Protein AF-A0A820AX57-F1 (afdb_monomer_lite)

Structure (mmCIF, N/CA/C/O backbone):
data_AF-A0A820AX57-F1
#
_entry.id   AF-A0A820AX57-F1
#
loop_
_atom_site.group_PDB
_atom_site.id
_atom_site.type_symbol
_atom_site.label_atom_id
_atom_site.label_alt_id
_atom_site.label_comp_id
_atom_site.label_asym_id
_atom_site.label_entity_id
_atom_site.label_seq_id
_atom_site.pdbx_PDB_ins_code
_atom_site.Cartn_x
_atom_site.Cartn_y
_atom_site.Cartn_z
_atom_site.occupancy
_atom_site.B_iso_or_equiv
_atom_site.auth_seq_id
_atom_site.auth_comp_id
_atom_site.auth_asym_id
_atom_site.auth_atom_id
_atom_site.pdbx_PDB_model_num
ATOM 1 N N . GLN A 1 1 ? -22.982 -13.050 23.325 1.00 51.12 1 GLN A N 1
ATOM 2 C CA . GLN A 1 1 ? -22.726 -14.099 22.309 1.00 51.12 1 GLN A CA 1
ATOM 3 C C . GLN A 1 1 ? -22.063 -13.547 21.047 1.00 51.12 1 GLN A C 1
ATOM 5 O O . GLN A 1 1 ? -20.987 -14.030 20.732 1.00 51.12 1 GLN A O 1
ATOM 10 N N . LEU A 1 2 ? -22.604 -12.510 20.386 1.00 56.81 2 LEU A N 1
ATOM 11 C CA . LEU A 1 2 ? -22.004 -11.937 19.161 1.00 56.81 2 LEU A CA 1
ATOM 12 C C . LEU A 1 2 ? -20.554 -11.436 19.341 1.00 56.81 2 LEU A C 1
ATOM 14 O O . LEU A 1 2 ? -19.698 -11.717 18.511 1.00 56.81 2 LEU A O 1
ATOM 18 N N . LYS A 1 3 ? -20.260 -10.756 20.461 1.00 58.50 3 LYS A N 1
ATOM 19 C CA . LYS A 1 3 ? -18.913 -10.241 20.780 1.00 58.50 3 LYS A CA 1
ATOM 20 C C . LYS A 1 3 ? -17.850 -11.354 20.819 1.00 58.50 3 LYS A C 1
ATOM 22 O O . LYS A 1 3 ? -16.782 -11.208 20.245 1.00 58.50 3 LYS A O 1
ATOM 27 N N . ASN A 1 4 ? -18.214 -12.500 21.393 1.00 62.03 4 ASN A N 1
ATOM 28 C CA . ASN A 1 4 ? -17.348 -13.673 21.536 1.00 62.03 4 ASN A CA 1
ATOM 29 C C . ASN A 1 4 ? -17.145 -14.403 20.185 1.00 62.03 4 ASN A C 1
ATOM 31 O O . ASN A 1 4 ? -16.087 -14.951 19.906 1.00 62.03 4 ASN A O 1
ATOM 35 N N . GLN A 1 5 ? -18.140 -14.354 19.289 1.00 66.75 5 GLN A N 1
ATOM 36 C CA . GLN A 1 5 ? -17.995 -14.873 17.923 1.00 66.75 5 GLN A CA 1
ATOM 37 C C . GLN A 1 5 ? -17.101 -13.971 17.057 1.00 66.75 5 GLN A C 1
ATOM 39 O O . GLN A 1 5 ? -16.234 -14.481 16.356 1.00 66.75 5 GLN A O 1
ATOM 44 N N . MET A 1 6 ? -17.253 -12.643 17.140 1.00 72.06 6 MET A N 1
ATOM 45 C CA . MET A 1 6 ? -16.403 -11.689 16.407 1.00 72.06 6 MET A CA 1
ATOM 46 C C . MET A 1 6 ? -14.935 -11.780 16.833 1.00 72.06 6 MET A C 1
ATOM 48 O O . MET A 1 6 ? -14.046 -11.737 15.984 1.00 72.06 6 MET A O 1
ATOM 52 N N . GLU A 1 7 ? -14.676 -11.978 18.128 1.00 76.00 7 GLU A N 1
ATOM 53 C CA . GLU A 1 7 ? -13.328 -12.228 18.644 1.00 76.00 7 GLU A CA 1
ATOM 54 C C . GLU A 1 7 ? -12.671 -13.416 17.945 1.00 76.00 7 GLU A C 1
ATOM 56 O O . GLU A 1 7 ? -11.555 -13.296 17.458 1.00 76.00 7 GLU A O 1
ATOM 61 N N . ILE A 1 8 ? -13.380 -14.529 17.774 1.00 78.06 8 ILE A N 1
ATOM 62 C CA . ILE A 1 8 ? -12.845 -15.732 17.129 1.00 78.06 8 ILE A CA 1
ATOM 63 C C . ILE A 1 8 ? -12.428 -15.491 15.663 1.00 78.06 8 ILE A C 1
ATOM 65 O O . ILE A 1 8 ? -11.409 -16.042 15.224 1.00 78.06 8 ILE A O 1
ATOM 69 N N . TYR A 1 9 ? -13.198 -14.690 14.918 1.00 77.12 9 TYR A N 1
ATOM 70 C CA . TYR A 1 9 ? -12.979 -14.441 13.487 1.00 77.12 9 TYR A CA 1
ATOM 71 C C . TYR A 1 9 ? -12.004 -13.312 13.178 1.00 77.12 9 TYR A C 1
ATOM 73 O O . TYR A 1 9 ? -11.402 -13.358 12.116 1.00 77.12 9 TYR A O 1
ATOM 81 N N . PHE A 1 10 ? -11.838 -12.325 14.060 1.00 76.94 10 PHE A N 1
ATOM 82 C CA . PHE A 1 10 ? -10.987 -11.156 13.791 1.00 76.94 10 PHE A CA 1
ATOM 83 C C . PHE A 1 10 ? -9.769 -11.051 14.706 1.00 76.94 10 PHE A C 1
ATOM 85 O O . PHE A 1 10 ? -8.773 -10.465 14.309 1.00 76.94 10 PHE A O 1
ATOM 92 N N . TYR A 1 11 ? -9.817 -11.666 15.886 1.00 76.88 11 TYR A N 1
ATOM 93 C CA . TYR A 1 11 ? -8.766 -11.570 16.907 1.00 76.88 11 TYR A CA 1
ATOM 94 C C . TYR A 1 11 ? -8.258 -12.941 17.379 1.00 76.88 11 TYR A C 1
ATOM 96 O O . TYR A 1 11 ? -7.226 -13.046 18.031 1.00 76.88 11 TYR A O 1
ATOM 104 N N . GLY A 1 12 ? -8.981 -14.008 17.047 1.00 76.00 12 GLY A N 1
ATOM 105 C CA . GLY A 1 12 ? -8.718 -15.367 17.487 1.00 76.00 12 GLY A CA 1
ATOM 106 C C . GLY A 1 12 ? -8.128 -16.242 16.388 1.00 76.00 12 GLY A C 1
ATOM 107 O O . GLY A 1 12 ? -7.598 -15.777 15.377 1.00 76.00 12 GLY A O 1
ATOM 108 N N . LYS A 1 13 ? -8.253 -17.557 16.576 1.00 77.69 13 LYS A N 1
ATOM 109 C CA . LYS A 1 13 ? -7.614 -18.580 15.733 1.00 77.69 13 LYS A CA 1
ATOM 110 C C . LYS A 1 13 ? -7.980 -18.535 14.242 1.00 77.69 13 LYS A C 1
ATOM 112 O O . LYS A 1 13 ? -7.213 -19.039 13.429 1.00 77.69 13 LYS A O 1
ATOM 117 N N . TRP A 1 14 ? -9.129 -17.962 13.871 1.00 81.81 14 TRP A N 1
ATOM 118 C CA . TRP A 1 14 ? -9.583 -17.917 12.473 1.00 81.81 14 TRP A CA 1
ATOM 119 C C . TRP A 1 14 ? -9.286 -16.594 11.764 1.00 81.81 14 TRP A C 1
ATOM 121 O O . TRP A 1 14 ? -9.496 -16.516 10.555 1.00 81.81 14 TRP A O 1
ATOM 131 N N . SER A 1 15 ? -8.741 -15.605 12.477 1.00 85.12 15 SER A N 1
ATOM 132 C CA . SER A 1 15 ? -8.381 -14.281 11.947 1.00 85.12 15 SER A CA 1
ATOM 133 C C . SER A 1 15 ? -7.598 -14.341 10.642 1.00 85.12 15 SER A C 1
ATOM 135 O O . SER A 1 15 ? -8.038 -13.816 9.625 1.00 85.12 15 SER A O 1
ATOM 137 N N . ASN A 1 16 ? -6.491 -15.083 10.622 1.00 85.56 16 ASN A N 1
ATOM 138 C CA . ASN A 1 16 ? -5.663 -15.224 9.424 1.00 85.56 16 ASN A CA 1
ATOM 139 C C . ASN A 1 16 ? -6.440 -15.791 8.229 1.00 85.56 16 ASN A C 1
ATOM 141 O O . ASN A 1 16 ? -6.233 -15.346 7.105 1.00 85.56 16 ASN A O 1
ATOM 145 N N . ARG A 1 17 ? -7.317 -16.779 8.451 1.00 89.00 17 ARG A N 1
ATOM 146 C CA . ARG A 1 17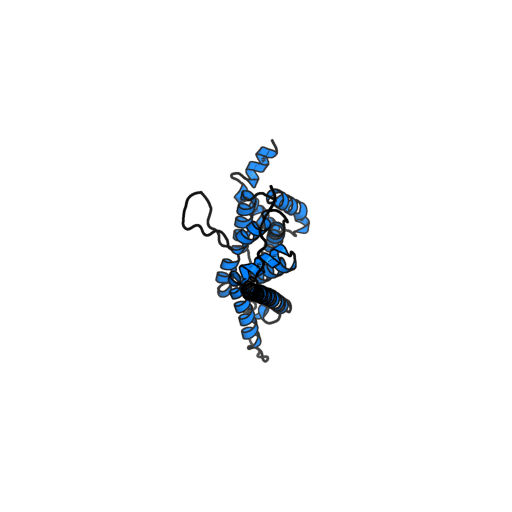 ? -8.107 -17.375 7.369 1.00 89.00 17 ARG A CA 1
ATOM 147 C C . ARG A 1 17 ? -9.130 -16.374 6.853 1.00 89.00 17 ARG A C 1
ATOM 149 O O . ARG A 1 17 ? -9.173 -16.125 5.659 1.00 89.00 17 ARG A O 1
ATOM 156 N N . TYR A 1 18 ? -9.900 -15.767 7.749 1.00 91.31 18 TYR A N 1
ATOM 157 C CA . TYR A 1 18 ? -10.966 -14.849 7.367 1.00 91.31 18 TYR A CA 1
ATOM 158 C C . TYR A 1 18 ? -10.436 -13.603 6.641 1.00 91.31 18 TYR A C 1
ATOM 160 O O . TYR A 1 18 ? -10.974 -13.210 5.609 1.00 91.31 18 TYR A O 1
ATOM 168 N N . LEU A 1 19 ? -9.324 -13.030 7.111 1.00 93.88 19 LEU A N 1
ATOM 169 C CA . LEU A 1 19 ? -8.678 -11.893 6.451 1.00 93.88 19 LEU A CA 1
ATOM 170 C C . LEU A 1 19 ? -8.132 -12.249 5.054 1.00 93.88 19 LEU A C 1
ATOM 172 O O . LEU A 1 19 ? -8.151 -11.404 4.159 1.00 93.88 19 LEU A O 1
ATOM 176 N N . LYS A 1 20 ? -7.691 -13.498 4.836 1.00 93.69 20 LYS A N 1
ATOM 177 C CA . LYS A 1 20 ? -7.312 -13.989 3.500 1.00 93.69 20 LYS A CA 1
ATOM 178 C C . LYS A 1 20 ? -8.521 -14.124 2.578 1.00 93.69 20 LYS A C 1
ATOM 180 O O . LYS A 1 20 ? -8.444 -13.666 1.445 1.00 93.69 20 LYS A O 1
ATOM 185 N N . GLU A 1 21 ? -9.638 -14.664 3.068 1.00 94.44 21 GLU A N 1
ATOM 186 C CA . GLU A 1 21 ? -10.884 -14.726 2.286 1.00 94.44 21 GLU A CA 1
ATOM 187 C C . GLU A 1 21 ? -11.362 -13.324 1.882 1.00 94.44 21 GLU A C 1
ATOM 189 O O . GLU A 1 21 ? -11.774 -13.115 0.746 1.00 94.44 21 GLU A O 1
ATOM 194 N N . ILE A 1 22 ? -11.238 -12.331 2.773 1.00 94.31 22 ILE A N 1
ATOM 195 C CA . ILE A 1 22 ? -11.524 -10.931 2.429 1.00 94.31 22 ILE A CA 1
ATOM 196 C C . ILE A 1 22 ? -10.612 -10.458 1.293 1.00 94.31 22 ILE A C 1
ATOM 198 O O . ILE A 1 22 ? -11.090 -9.843 0.341 1.00 94.31 22 ILE A O 1
ATOM 202 N N . CYS A 1 23 ? -9.312 -10.753 1.357 1.00 95.00 23 CYS A N 1
ATOM 203 C CA . CYS A 1 23 ? -8.383 -10.395 0.289 1.00 95.00 23 CYS A CA 1
ATOM 204 C C . CYS A 1 23 ? -8.770 -11.028 -1.057 1.00 95.00 23 CYS A C 1
ATOM 206 O O . CYS A 1 23 ? -8.745 -10.321 -2.062 1.00 95.00 23 CYS A O 1
ATOM 208 N N . TYR A 1 24 ? -9.165 -12.305 -1.078 1.00 94.38 24 TYR A N 1
ATOM 209 C CA . TYR A 1 24 ? -9.668 -12.963 -2.289 1.00 94.38 24 TYR A CA 1
ATOM 210 C C . TYR A 1 24 ? -10.970 -12.328 -2.786 1.00 94.38 24 TYR A C 1
ATOM 212 O O . TYR A 1 24 ? -11.090 -12.023 -3.970 1.00 94.38 24 TYR A O 1
ATOM 220 N N . ALA A 1 25 ? -11.899 -11.994 -1.886 1.00 94.38 25 ALA A N 1
ATOM 221 C CA . ALA A 1 25 ? -13.125 -11.294 -2.256 1.00 94.38 25 ALA A CA 1
ATOM 222 C C . ALA A 1 25 ? -12.834 -9.947 -2.941 1.00 94.38 25 ALA A C 1
ATOM 224 O O . ALA A 1 25 ? -13.478 -9.615 -3.931 1.00 94.38 25 ALA A O 1
ATOM 225 N N . PHE A 1 26 ? -11.837 -9.182 -2.475 1.00 92.38 26 PHE A N 1
ATOM 226 C CA . PHE A 1 26 ? -11.421 -7.943 -3.147 1.00 92.38 26 PHE A CA 1
ATOM 227 C C . PHE A 1 26 ? -10.750 -8.173 -4.508 1.00 92.38 26 PHE A C 1
ATOM 229 O O . PHE A 1 26 ? -10.743 -7.254 -5.326 1.00 92.38 26 PHE A O 1
ATOM 236 N N . GLN A 1 27 ? -10.180 -9.350 -4.767 1.00 90.81 27 GLN A N 1
ATOM 237 C CA . GLN A 1 27 ? -9.629 -9.700 -6.081 1.00 90.81 27 GLN A CA 1
ATOM 238 C C . GLN A 1 27 ? -10.739 -10.032 -7.085 1.00 90.81 27 GLN A C 1
ATOM 240 O O . GLN A 1 27 ? -10.667 -9.601 -8.231 1.00 90.81 27 GLN A O 1
ATOM 245 N N . GLU A 1 28 ? -11.794 -10.718 -6.648 1.00 90.00 28 GLU A N 1
ATOM 246 C CA . GLU A 1 28 ? -12.857 -11.212 -7.533 1.00 90.00 28 GLU A CA 1
ATOM 247 C C . GLU A 1 28 ? -14.033 -10.238 -7.697 1.00 90.00 28 GLU A C 1
ATOM 249 O O . GLU A 1 28 ? -14.675 -10.186 -8.748 1.00 90.00 28 GLU A O 1
ATOM 254 N N . ILE A 1 29 ? -14.334 -9.453 -6.660 1.00 90.31 29 ILE A N 1
ATOM 255 C CA . ILE A 1 29 ? -15.561 -8.662 -6.566 1.00 90.31 29 ILE A CA 1
ATOM 256 C C . ILE A 1 29 ? -15.242 -7.163 -6.592 1.00 90.31 29 ILE A C 1
ATOM 258 O O . ILE A 1 29 ? -14.312 -6.666 -5.955 1.00 90.31 29 ILE A O 1
ATOM 262 N N . SER A 1 30 ? -16.065 -6.387 -7.306 1.00 83.62 30 SER A N 1
ATOM 263 C CA . SER A 1 30 ? -15.952 -4.923 -7.319 1.00 83.62 30 SER A CA 1
ATOM 264 C C . SER A 1 30 ? -16.078 -4.327 -5.908 1.00 83.62 30 SER A C 1
ATOM 266 O O . SER A 1 30 ? -16.993 -4.670 -5.158 1.00 83.62 30 SER A O 1
ATOM 268 N N . SER A 1 31 ? -15.219 -3.361 -5.555 1.00 78.62 31 SER A N 1
ATOM 269 C CA . SER A 1 31 ? -15.219 -2.782 -4.197 1.00 78.62 31 SER A CA 1
ATOM 270 C C . SER A 1 31 ? -16.541 -2.108 -3.808 1.00 78.62 31 SER A C 1
ATOM 272 O O . SER A 1 31 ? -16.808 -1.953 -2.624 1.00 78.62 31 SER A O 1
ATOM 274 N N . SER A 1 32 ? -17.365 -1.695 -4.779 1.00 83.81 32 SER A N 1
ATOM 275 C CA . SER A 1 32 ? -18.700 -1.136 -4.524 1.00 83.81 32 SER A CA 1
ATOM 276 C C . SER A 1 32 ? -19.651 -2.157 -3.900 1.00 83.81 32 SER A C 1
ATOM 278 O O . SER A 1 32 ? -20.491 -1.779 -3.092 1.00 83.81 32 SER A O 1
ATOM 280 N N . GLN A 1 33 ? -19.499 -3.442 -4.223 1.00 90.69 33 GLN A N 1
ATOM 281 C CA . GLN A 1 33 ? -20.281 -4.522 -3.612 1.00 90.69 33 GLN A CA 1
ATOM 282 C C . GLN A 1 33 ? -19.738 -4.921 -2.231 1.00 90.69 33 GLN A C 1
ATOM 284 O O . GLN A 1 33 ? -20.443 -5.549 -1.450 1.00 90.69 33 GLN A O 1
ATOM 289 N N . LEU A 1 34 ? -18.506 -4.521 -1.907 1.00 92.81 34 LEU A N 1
ATOM 290 C CA . LEU A 1 34 ? -17.839 -4.808 -0.636 1.00 92.81 34 LEU A CA 1
ATOM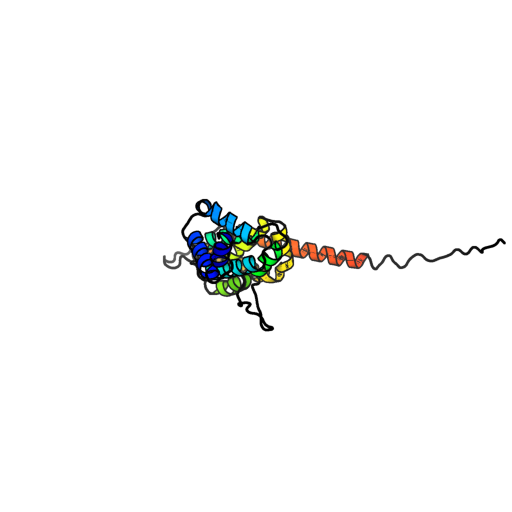 291 C C . LEU A 1 34 ? -17.861 -3.616 0.331 1.00 92.81 34 LEU A C 1
ATOM 293 O O . LEU A 1 34 ? -17.083 -3.589 1.280 1.00 92.81 34 LEU A O 1
ATOM 297 N N . ILE A 1 35 ? -18.739 -2.630 0.121 1.00 93.38 35 ILE A N 1
ATOM 298 C CA . ILE A 1 35 ? -18.754 -1.390 0.912 1.00 93.38 35 ILE A CA 1
ATOM 299 C C . ILE A 1 35 ? -18.911 -1.643 2.419 1.00 93.38 35 ILE A C 1
ATOM 301 O O . ILE A 1 35 ? -18.161 -1.080 3.211 1.00 93.38 35 ILE A O 1
ATOM 305 N N . CYS A 1 36 ? -19.809 -2.546 2.825 1.00 94.88 36 CYS A N 1
ATOM 306 C CA . CYS A 1 36 ? -19.990 -2.884 4.239 1.00 94.88 36 CYS A CA 1
ATOM 307 C C . CYS A 1 36 ? -18.770 -3.619 4.811 1.00 94.88 36 CYS A C 1
ATOM 309 O O . CYS A 1 36 ? -18.424 -3.424 5.973 1.00 94.88 36 CYS A O 1
ATOM 311 N N . THR A 1 37 ? -18.087 -4.427 3.995 1.00 94.69 37 THR A N 1
ATOM 312 C CA . THR A 1 37 ? -16.832 -5.081 4.384 1.00 94.69 37 THR A CA 1
ATOM 313 C C . THR A 1 37 ? -15.729 -4.049 4.588 1.00 94.69 37 THR A C 1
ATOM 315 O O . THR A 1 37 ? -15.036 -4.115 5.596 1.00 94.69 37 THR A O 1
ATOM 318 N N . VAL A 1 38 ? -15.592 -3.071 3.682 1.00 94.38 38 VAL A N 1
ATOM 319 C CA . VAL A 1 38 ? -14.645 -1.952 3.838 1.00 94.38 38 VAL A CA 1
ATOM 320 C C . VAL A 1 38 ? -14.907 -1.222 5.154 1.00 94.38 38 VAL A C 1
ATOM 322 O O . VAL A 1 38 ? -13.999 -1.130 5.972 1.00 94.38 38 VAL A O 1
ATOM 325 N N . GLN A 1 39 ? -16.150 -0.800 5.398 1.00 95.19 39 GLN A N 1
ATOM 326 C CA . GLN A 1 39 ? -16.531 -0.085 6.621 1.00 95.19 39 GLN A CA 1
ATOM 327 C C . GLN A 1 39 ? -16.237 -0.899 7.884 1.00 95.19 39 GLN A C 1
ATOM 329 O O . GLN A 1 39 ? -15.720 -0.368 8.865 1.00 95.19 39 GLN A O 1
ATOM 334 N N . LEU A 1 40 ? -16.527 -2.204 7.867 1.00 94.44 40 LEU A N 1
ATOM 335 C CA . LEU A 1 40 ? -16.201 -3.086 8.983 1.00 94.44 40 LEU A CA 1
ATOM 336 C C . LEU A 1 40 ? -14.687 -3.137 9.231 1.00 94.44 40 LEU A C 1
ATOM 338 O O . LEU A 1 40 ? -14.262 -3.075 10.382 1.00 94.44 40 LEU A O 1
ATOM 342 N N . MET A 1 41 ? -13.876 -3.240 8.174 1.00 95.75 41 MET A N 1
ATOM 343 C CA . MET A 1 41 ? -12.416 -3.276 8.306 1.00 95.75 41 MET A CA 1
ATOM 344 C C . MET A 1 41 ? -11.863 -1.946 8.822 1.00 95.75 41 MET A C 1
ATOM 346 O O . MET A 1 41 ? -10.977 -1.957 9.672 1.00 95.75 41 MET A O 1
ATOM 350 N N . GLU A 1 42 ? -12.407 -0.817 8.364 1.00 96.38 42 GLU A N 1
ATOM 351 C CA . GLU A 1 42 ? -12.036 0.515 8.849 1.00 96.38 42 GLU A CA 1
ATOM 352 C C . GLU A 1 42 ? -12.353 0.677 10.341 1.00 96.38 42 GLU A C 1
ATOM 354 O O . GLU A 1 42 ? -11.494 1.110 11.106 1.00 96.38 42 GLU A O 1
ATOM 359 N N . ILE A 1 43 ? -13.540 0.246 10.783 1.00 95.31 43 ILE A N 1
ATOM 360 C CA . ILE A 1 43 ? -13.936 0.286 12.200 1.00 95.31 43 ILE A CA 1
ATOM 361 C C . ILE A 1 43 ? -13.023 -0.598 13.055 1.00 95.31 43 ILE A C 1
ATOM 363 O O . ILE A 1 43 ? -12.602 -0.180 14.129 1.00 95.31 43 ILE A O 1
ATOM 367 N N . LEU A 1 44 ? -12.714 -1.816 12.599 1.00 94.62 44 LEU A N 1
ATOM 368 C CA . LEU A 1 44 ? -11.867 -2.742 13.356 1.00 94.62 44 LEU A CA 1
ATOM 369 C C . LEU A 1 44 ? -10.405 -2.283 13.422 1.00 94.62 44 LEU A C 1
ATOM 371 O O . LEU A 1 44 ? -9.739 -2.568 14.414 1.00 94.62 44 LEU A O 1
ATOM 375 N N . ALA A 1 45 ? -9.907 -1.588 12.394 1.00 96.56 45 ALA A N 1
ATOM 376 C CA . ALA A 1 45 ? -8.546 -1.053 12.349 1.00 96.56 45 ALA A CA 1
ATOM 377 C C . ALA A 1 45 ? -8.397 0.292 13.075 1.00 96.56 45 ALA A C 1
ATOM 379 O O . ALA A 1 45 ? -7.304 0.605 13.560 1.00 96.56 45 ALA A O 1
ATOM 380 N N . SER A 1 46 ? -9.474 1.075 13.175 1.00 97.06 46 SER A N 1
ATOM 381 C CA . SER A 1 46 ? -9.453 2.379 13.831 1.00 97.06 46 SER A CA 1
ATOM 382 C C . SER A 1 46 ? -9.021 2.262 15.295 1.00 97.06 46 SER A C 1
ATOM 384 O O . SER A 1 46 ? -9.619 1.528 16.079 1.00 97.06 46 SER A O 1
ATOM 386 N N . ASN A 1 47 ? -7.958 2.981 15.660 1.00 94.88 47 ASN A N 1
ATOM 387 C CA . ASN A 1 47 ? -7.334 2.982 16.987 1.00 94.88 47 ASN A CA 1
ATOM 388 C C . ASN A 1 47 ? -7.022 1.575 17.546 1.00 94.88 47 ASN A C 1
ATOM 390 O O . ASN A 1 47 ? -6.922 1.388 18.758 1.00 94.88 47 ASN A O 1
ATOM 394 N N . ASN A 1 48 ? -6.832 0.583 16.669 1.00 94.31 48 ASN A N 1
ATOM 395 C CA . ASN A 1 48 ? -6.508 -0.788 17.042 1.00 94.31 48 ASN A CA 1
ATOM 396 C C . ASN A 1 48 ? -5.212 -1.243 16.366 1.00 94.31 48 ASN A C 1
ATOM 398 O O . ASN A 1 48 ? -5.202 -1.671 15.207 1.00 94.31 48 ASN A O 1
ATOM 402 N N . GLN A 1 49 ? -4.105 -1.157 17.105 1.00 93.12 49 GLN A N 1
ATOM 403 C CA . GLN A 1 49 ? -2.775 -1.476 16.585 1.00 93.12 49 GLN A CA 1
ATOM 404 C C . GLN A 1 49 ? -2.639 -2.955 16.206 1.00 93.12 49 GLN A C 1
ATOM 406 O O . GLN A 1 49 ? -2.171 -3.255 15.111 1.00 93.12 49 GLN A O 1
ATOM 411 N N . SER A 1 50 ? -3.086 -3.868 17.073 1.00 90.50 50 SER A N 1
ATOM 412 C CA . SER A 1 50 ? -2.948 -5.313 16.849 1.00 90.50 50 SER A CA 1
ATOM 413 C C . SER A 1 50 ? -3.711 -5.769 15.603 1.00 90.50 50 SER A C 1
ATOM 415 O O . SER A 1 50 ? -3.161 -6.478 14.758 1.00 90.50 50 SE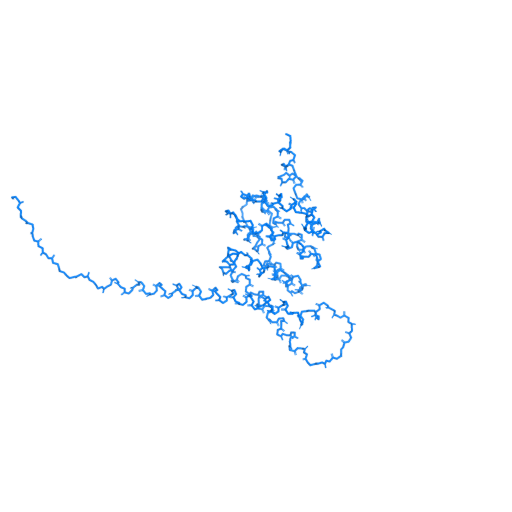R A O 1
ATOM 417 N N . PHE A 1 51 ? -4.954 -5.301 15.438 1.00 93.19 51 PHE A N 1
ATOM 418 C CA . PHE A 1 51 ? -5.730 -5.611 14.239 1.00 93.19 51 PHE A CA 1
ATOM 419 C C . PHE A 1 51 ? -5.132 -4.969 12.988 1.00 93.19 51 PHE A C 1
ATOM 421 O O . PHE A 1 51 ? -5.018 -5.634 11.961 1.00 93.19 51 PHE A O 1
ATOM 428 N N . SER A 1 52 ? -4.716 -3.700 13.071 1.00 95.69 52 SER A N 1
ATOM 429 C CA . SER A 1 52 ? -4.088 -2.990 11.951 1.00 95.69 52 SER A CA 1
ATOM 430 C C . SER A 1 52 ? -2.850 -3.724 11.440 1.00 95.69 52 SER A C 1
ATOM 432 O O . SER A 1 52 ? -2.710 -3.927 10.237 1.00 95.69 52 SER A O 1
ATOM 434 N N . GLU A 1 53 ? -1.975 -4.159 12.344 1.00 93.75 53 GLU A N 1
ATOM 435 C CA . GLU A 1 53 ? -0.767 -4.905 12.003 1.00 93.75 53 GLU A CA 1
ATOM 436 C C . GLU A 1 53 ? -1.095 -6.245 11.339 1.00 93.75 53 GLU A C 1
ATOM 438 O O . GLU A 1 53 ? -0.573 -6.553 10.266 1.00 93.75 53 GLU A O 1
ATOM 443 N N . GLN A 1 54 ? -2.016 -7.018 11.924 1.00 92.81 54 GLN A N 1
ATOM 444 C CA . GLN A 1 54 ? -2.424 -8.299 11.360 1.00 92.81 54 GLN A CA 1
ATOM 445 C C . GLN A 1 54 ? -3.067 -8.136 9.976 1.00 92.81 54 GLN A C 1
ATOM 447 O O . GLN A 1 54 ? -2.733 -8.883 9.054 1.00 92.81 54 GLN A O 1
ATOM 452 N N . LEU A 1 55 ? -3.963 -7.160 9.817 1.00 95.69 55 LEU A N 1
ATOM 453 C CA . LEU A 1 55 ? -4.629 -6.872 8.554 1.00 95.69 55 LEU A CA 1
ATOM 454 C C . LEU A 1 55 ? -3.621 -6.449 7.483 1.00 95.69 55 LEU A C 1
ATOM 456 O O . LEU A 1 55 ? -3.615 -7.031 6.400 1.00 95.69 55 LEU A O 1
ATOM 460 N N . ILE A 1 56 ? -2.739 -5.492 7.789 1.00 97.31 56 ILE A N 1
ATOM 461 C CA . ILE A 1 56 ? -1.710 -5.021 6.853 1.00 97.31 56 ILE A CA 1
ATOM 462 C C . ILE A 1 56 ? -0.806 -6.178 6.437 1.00 97.31 56 ILE A C 1
ATOM 464 O O . ILE A 1 56 ? -0.589 -6.369 5.244 1.00 97.31 56 ILE A O 1
ATOM 468 N N . ARG A 1 57 ? -0.349 -7.009 7.377 1.00 94.94 57 ARG A N 1
ATOM 469 C CA . ARG A 1 57 ? 0.485 -8.179 7.078 1.00 94.94 57 ARG A CA 1
ATOM 470 C C . ARG A 1 57 ? -0.182 -9.137 6.086 1.00 94.94 57 ARG A C 1
ATOM 472 O O . ARG A 1 57 ? 0.455 -9.571 5.128 1.00 94.94 57 ARG A O 1
ATOM 479 N N . ILE A 1 58 ? -1.466 -9.445 6.281 1.00 95.50 58 ILE A N 1
ATOM 480 C CA . ILE A 1 58 ? -2.220 -10.329 5.375 1.00 95.50 58 ILE A CA 1
ATOM 481 C C . ILE A 1 58 ? -2.438 -9.676 4.008 1.00 95.50 58 ILE A C 1
ATOM 483 O O . ILE A 1 58 ? -2.283 -10.339 2.982 1.00 95.50 58 ILE A O 1
ATOM 487 N N . VAL A 1 59 ? -2.737 -8.377 3.974 1.00 97.25 59 VAL A N 1
ATOM 488 C CA . VAL A 1 59 ? -2.896 -7.631 2.721 1.00 97.25 59 VAL A CA 1
ATOM 489 C C . VAL A 1 59 ? -1.576 -7.558 1.950 1.00 97.25 59 VAL A C 1
ATOM 491 O O . VAL A 1 59 ? -1.576 -7.780 0.744 1.00 97.25 59 VAL A O 1
ATOM 494 N N . LEU A 1 60 ? -0.442 -7.330 2.615 1.00 97.19 60 LEU A N 1
ATOM 495 C CA . LEU A 1 60 ? 0.880 -7.338 1.981 1.00 97.19 60 LEU A CA 1
ATOM 496 C C . LEU A 1 60 ? 1.250 -8.723 1.443 1.00 97.19 60 LEU A C 1
ATOM 498 O O . LEU A 1 60 ? 1.749 -8.823 0.323 1.00 97.19 60 LEU A O 1
ATOM 502 N N . GLN A 1 61 ? 0.948 -9.794 2.185 1.00 95.44 61 GLN A N 1
ATOM 503 C CA . GLN A 1 61 ? 1.114 -11.162 1.687 1.00 95.44 61 GLN A CA 1
ATOM 504 C C . GLN A 1 61 ? 0.268 -11.399 0.426 1.00 95.44 61 GLN A C 1
ATOM 506 O O . GLN A 1 61 ? 0.764 -11.953 -0.553 1.00 95.44 61 GLN A O 1
ATOM 511 N N . SER A 1 62 ? -0.986 -10.940 0.431 1.00 95.81 62 SER A N 1
ATOM 512 C CA . SER A 1 62 ? -1.879 -11.006 -0.728 1.00 95.81 62 SER A CA 1
ATOM 513 C C . SER A 1 62 ? -1.318 -10.224 -1.924 1.00 95.81 62 SER A C 1
ATOM 515 O O . SER A 1 62 ? -1.259 -10.755 -3.029 1.00 95.81 62 SER A O 1
ATOM 517 N N . ILE A 1 63 ? -0.799 -9.008 -1.709 1.00 96.94 63 ILE A N 1
ATOM 518 C CA . ILE A 1 63 ? -0.139 -8.199 -2.750 1.00 96.94 63 ILE A CA 1
ATOM 519 C C . ILE A 1 63 ? 1.100 -8.907 -3.307 1.00 96.94 63 ILE A C 1
ATOM 521 O O . ILE A 1 63 ? 1.336 -8.844 -4.509 1.00 96.94 63 ILE A O 1
ATOM 525 N N . ALA A 1 64 ? 1.902 -9.570 -2.474 1.00 95.12 64 ALA A N 1
ATOM 526 C CA . ALA A 1 64 ? 3.098 -10.276 -2.931 1.00 95.12 64 ALA A CA 1
ATOM 527 C C . ALA A 1 64 ? 2.768 -11.512 -3.789 1.00 95.12 64 ALA A C 1
ATOM 529 O O . ALA A 1 64 ? 3.546 -11.860 -4.672 1.00 95.12 64 ALA A O 1
ATOM 530 N N . GLN A 1 65 ? 1.624 -12.161 -3.546 1.00 93.75 65 GLN A N 1
ATOM 531 C CA . GLN A 1 65 ? 1.238 -13.423 -4.193 1.00 93.75 65 GLN A CA 1
ATOM 532 C C . GLN A 1 65 ? 0.261 -13.258 -5.367 1.00 93.75 65 GLN A C 1
ATOM 534 O O . GLN A 1 65 ? 0.202 -14.128 -6.231 1.00 93.75 65 GLN A O 1
ATOM 539 N N . ALA A 1 66 ? -0.514 -12.173 -5.409 1.00 93.88 66 ALA A N 1
ATOM 540 C CA . ALA A 1 66 ? -1.530 -11.959 -6.438 1.00 93.88 66 ALA A CA 1
ATOM 541 C C . ALA A 1 66 ? -0.923 -11.736 -7.829 1.00 93.88 66 ALA A C 1
ATOM 543 O O . ALA A 1 66 ? 0.172 -11.180 -7.956 1.00 93.88 66 ALA A O 1
ATOM 544 N N . HIS A 1 67 ? -1.662 -12.080 -8.885 1.00 92.25 67 HIS A N 1
ATOM 545 C CA . HIS A 1 67 ? -1.277 -11.722 -10.248 1.00 92.25 67 HIS A CA 1
ATOM 546 C C . HIS A 1 67 ? -1.286 -10.201 -10.441 1.00 92.25 67 HIS A C 1
ATOM 548 O O . HIS A 1 67 ? -2.062 -9.467 -9.825 1.00 92.25 67 HIS A O 1
ATOM 554 N N . THR A 1 68 ? -0.443 -9.697 -11.345 1.00 89.75 68 THR A N 1
ATOM 555 C CA . THR A 1 68 ? -0.326 -8.252 -11.601 1.00 89.75 68 THR A CA 1
ATOM 556 C C . THR A 1 68 ? -1.621 -7.588 -12.063 1.00 89.75 68 THR A C 1
ATOM 558 O O . THR A 1 68 ? -1.757 -6.376 -11.899 1.00 89.75 68 THR A O 1
ATOM 561 N N . ASN A 1 69 ? -2.573 -8.336 -12.624 1.00 89.12 69 ASN A N 1
ATOM 562 C CA . ASN A 1 69 ? -3.882 -7.806 -13.016 1.00 89.12 69 ASN A CA 1
ATOM 563 C C . ASN A 1 69 ? -4.781 -7.486 -11.808 1.00 89.12 69 ASN A C 1
ATOM 565 O O . ASN A 1 69 ? -5.562 -6.535 -11.875 1.00 89.12 69 ASN A O 1
ATOM 569 N N . ASP A 1 70 ? -4.598 -8.193 -10.692 1.00 91.00 70 ASP A N 1
ATOM 570 C CA . ASP A 1 70 ? -5.469 -8.107 -9.512 1.00 91.00 70 ASP A CA 1
ATOM 571 C C . ASP A 1 70 ? -4.929 -7.128 -8.461 1.00 91.00 70 ASP A C 1
ATOM 573 O O . ASP A 1 70 ? -5.646 -6.674 -7.571 1.00 91.00 70 ASP A O 1
ATOM 577 N N . LEU A 1 71 ? -3.665 -6.709 -8.594 1.00 94.00 71 LEU A N 1
ATOM 578 C CA . LEU A 1 71 ? -3.020 -5.775 -7.666 1.00 94.00 71 LEU A CA 1
ATOM 579 C C . LEU A 1 71 ? -3.817 -4.485 -7.461 1.00 94.00 71 LEU A C 1
ATOM 581 O O . LEU A 1 71 ? -3.865 -3.955 -6.353 1.00 94.00 71 LEU A O 1
ATOM 585 N N . LYS A 1 72 ? -4.464 -3.968 -8.511 1.00 93.75 72 LYS A N 1
ATOM 586 C CA . LYS A 1 72 ? -5.219 -2.711 -8.438 1.00 93.75 72 LYS A CA 1
ATOM 587 C C . LYS A 1 72 ? -6.340 -2.768 -7.398 1.00 93.75 72 LYS A C 1
ATOM 589 O O . LYS A 1 72 ? -6.566 -1.771 -6.709 1.00 93.75 72 LYS A O 1
ATOM 594 N N . SER A 1 73 ? -7.061 -3.884 -7.296 1.00 93.81 73 SER A N 1
ATOM 595 C CA . SER A 1 73 ? -8.176 -3.999 -6.354 1.00 93.81 73 SER A CA 1
ATOM 596 C C . SER A 1 73 ? -7.680 -4.168 -4.918 1.00 93.81 73 SER A C 1
ATOM 598 O O . SER A 1 73 ? -8.214 -3.522 -4.014 1.00 93.81 73 SER A O 1
ATOM 600 N N . ILE A 1 74 ? -6.591 -4.913 -4.717 1.00 95.62 74 ILE A N 1
ATOM 601 C CA . ILE A 1 74 ? -5.968 -5.092 -3.400 1.00 95.62 74 ILE A CA 1
ATOM 602 C C . ILE A 1 74 ? -5.323 -3.786 -2.916 1.00 95.62 74 ILE A C 1
ATOM 604 O O . ILE A 1 74 ? -5.508 -3.402 -1.765 1.00 95.62 74 ILE A O 1
ATOM 608 N N . PHE A 1 75 ? -4.640 -3.037 -3.788 1.00 97.44 75 PHE A N 1
ATOM 609 C CA . PHE A 1 75 ? -4.132 -1.702 -3.454 1.00 97.44 75 PHE A CA 1
ATOM 610 C C . PHE A 1 75 ? -5.258 -0.741 -3.090 1.00 97.44 75 PHE A C 1
ATOM 612 O O . PHE A 1 75 ? -5.127 0.052 -2.159 1.00 97.44 75 PHE A O 1
ATOM 619 N N . LYS A 1 76 ? -6.397 -0.815 -3.787 1.00 96.00 76 LYS A N 1
ATOM 620 C CA . LYS A 1 76 ? -7.570 -0.025 -3.414 1.00 96.00 76 LYS A CA 1
ATOM 621 C C . LYS A 1 76 ? -8.065 -0.402 -2.016 1.00 96.00 76 LYS A C 1
ATOM 623 O O . LYS A 1 76 ? -8.338 0.510 -1.238 1.00 96.00 76 LYS A O 1
ATOM 628 N N . PHE A 1 77 ? -8.119 -1.693 -1.684 1.00 96.62 77 PHE A N 1
ATOM 629 C CA . PHE A 1 77 ? -8.457 -2.147 -0.334 1.00 96.62 77 PHE A CA 1
ATOM 630 C C . PHE A 1 77 ? -7.474 -1.613 0.715 1.00 96.62 77 PHE A C 1
ATOM 632 O O . PHE A 1 77 ? -7.898 -0.954 1.661 1.00 96.62 77 PHE A O 1
ATOM 639 N N . LEU A 1 78 ? -6.167 -1.785 0.494 1.00 98.12 78 LEU A N 1
ATOM 640 C CA . LEU A 1 78 ? -5.127 -1.248 1.373 1.00 98.12 78 LEU A CA 1
ATOM 641 C C . LEU A 1 78 ? -5.263 0.272 1.553 1.00 98.12 78 LEU A C 1
ATOM 643 O O . LEU A 1 78 ? -5.072 0.775 2.655 1.00 98.12 78 LEU A O 1
ATOM 647 N N . SER A 1 79 ? -5.651 1.007 0.503 1.00 98.00 79 SER A N 1
ATOM 648 C CA . SER A 1 79 ? -5.847 2.458 0.592 1.00 98.00 79 SER A CA 1
ATOM 649 C C . SER A 1 79 ? -6.923 2.867 1.594 1.00 98.00 79 SER A C 1
ATOM 651 O O . SER A 1 79 ? -6.735 3.875 2.260 1.00 98.00 79 SER A O 1
ATOM 653 N N . TYR A 1 80 ? -8.010 2.098 1.735 1.00 97.25 80 TYR A N 1
ATOM 654 C CA . TYR A 1 80 ? -9.033 2.390 2.745 1.00 97.25 80 TYR A CA 1
ATOM 655 C C . TYR A 1 80 ? -8.436 2.312 4.152 1.00 97.25 80 TYR A C 1
ATOM 657 O O . TYR A 1 80 ? -8.634 3.208 4.957 1.00 97.25 80 TYR A O 1
ATOM 665 N N . ILE A 1 81 ? -7.594 1.308 4.406 1.00 98.00 81 ILE A N 1
ATOM 666 C CA . ILE A 1 81 ? -6.960 1.090 5.712 1.00 98.00 81 ILE A CA 1
ATOM 667 C C . ILE A 1 81 ? -5.900 2.157 6.030 1.00 98.00 81 ILE A C 1
ATOM 669 O O . ILE A 1 81 ? -5.809 2.643 7.157 1.00 98.00 81 ILE A O 1
ATOM 673 N N . LEU A 1 82 ? -5.096 2.550 5.040 1.00 98.50 82 LEU A N 1
ATOM 674 C CA . LEU A 1 82 ? -4.025 3.539 5.226 1.00 98.50 82 LEU A CA 1
ATOM 675 C C . LEU A 1 82 ? -4.531 4.987 5.312 1.00 98.50 82 LEU A C 1
ATOM 677 O O . LEU A 1 82 ? -3.813 5.852 5.808 1.00 98.50 82 LEU A O 1
ATOM 681 N N . LEU A 1 83 ? -5.757 5.253 4.855 1.00 98.06 83 LEU A N 1
ATOM 682 C CA . LEU A 1 83 ? -6.373 6.583 4.872 1.00 98.06 83 LEU A CA 1
ATOM 683 C C . LEU A 1 83 ? -7.318 6.812 6.058 1.00 98.06 83 LEU A C 1
ATOM 685 O O . LEU A 1 83 ? -7.932 7.869 6.129 1.00 98.06 83 LEU A O 1
ATOM 689 N N . ILE A 1 84 ? -7.428 5.863 6.991 1.00 98.12 84 ILE A N 1
ATOM 690 C CA . ILE A 1 84 ? -8.144 6.089 8.253 1.00 98.12 84 ILE A CA 1
ATOM 691 C C . ILE A 1 84 ? -7.421 7.209 9.016 1.00 98.12 84 ILE A C 1
ATOM 693 O O . ILE A 1 84 ? -6.254 7.049 9.379 1.00 98.12 84 ILE A O 1
ATOM 697 N N . GLU A 1 85 ? -8.112 8.320 9.259 1.00 96.06 85 GLU A N 1
ATOM 698 C CA . GLU A 1 85 ? -7.591 9.502 9.956 1.00 96.06 85 GLU A CA 1
ATOM 699 C C . GLU A 1 85 ? -7.757 9.339 11.474 1.00 96.06 85 GLU A C 1
ATOM 701 O O . GLU A 1 85 ? -8.714 9.811 12.084 1.00 96.06 85 GLU A O 1
ATOM 706 N N . ASP A 1 86 ? -6.831 8.605 12.091 1.00 97.12 86 ASP A N 1
ATOM 707 C CA . ASP A 1 86 ? -6.766 8.400 13.539 1.00 97.12 86 ASP A CA 1
ATOM 708 C C . ASP A 1 86 ? -5.317 8.496 14.060 1.00 97.12 86 ASP A C 1
ATOM 710 O O . ASP A 1 86 ? -4.373 8.734 13.303 1.00 97.12 86 ASP A O 1
ATOM 714 N N . SER A 1 87 ? -5.128 8.255 15.361 1.00 97.38 87 SER A N 1
ATOM 715 C CA . SER A 1 87 ? -3.812 8.298 16.018 1.00 97.38 87 SER A CA 1
ATOM 716 C C . SER A 1 87 ? -2.781 7.289 15.477 1.00 97.38 87 SER A C 1
ATOM 718 O O . SER A 1 87 ? -1.585 7.440 15.715 1.00 97.38 87 SER A O 1
ATOM 720 N N . LEU A 1 88 ? -3.218 6.268 14.734 1.00 97.69 88 LEU A N 1
ATOM 721 C CA . LEU A 1 88 ? -2.397 5.176 14.214 1.00 97.69 88 LEU A CA 1
ATOM 722 C C . LEU A 1 88 ? -2.126 5.285 12.705 1.00 97.69 88 LEU A C 1
ATOM 724 O O . LEU A 1 88 ? -1.454 4.409 12.156 1.00 97.69 88 LEU A O 1
ATOM 728 N N . GLN A 1 89 ? -2.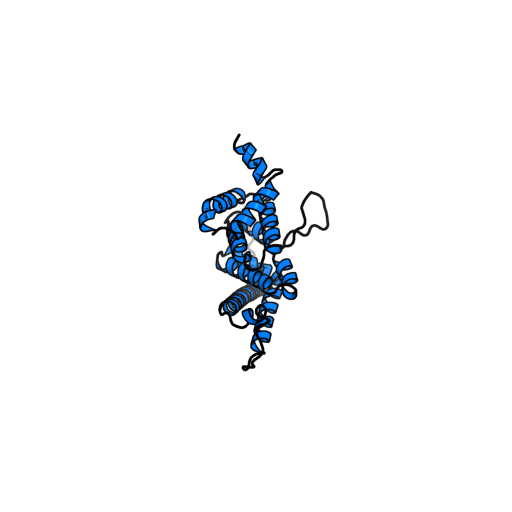596 6.332 12.017 1.00 98.12 89 GLN A N 1
ATOM 729 C CA . GLN A 1 89 ? -2.443 6.466 10.562 1.00 98.12 89 GLN A CA 1
ATOM 730 C C . GLN A 1 89 ? -0.983 6.368 10.105 1.00 98.12 89 GLN A C 1
ATOM 732 O O . GLN A 1 89 ? -0.654 5.556 9.239 1.00 98.12 89 GLN A O 1
ATOM 737 N N . ILE A 1 90 ? -0.089 7.133 10.736 1.00 98.00 90 ILE A N 1
ATOM 738 C CA . ILE A 1 90 ? 1.344 7.108 10.413 1.00 98.00 90 ILE A CA 1
ATOM 739 C C . ILE A 1 90 ? 1.952 5.732 10.711 1.00 98.00 90 ILE A C 1
ATOM 741 O O . ILE A 1 90 ? 2.729 5.214 9.911 1.00 98.00 90 ILE A O 1
ATOM 745 N N . LYS A 1 91 ? 1.541 5.080 11.806 1.00 97.19 91 LYS A N 1
ATOM 746 C CA . LYS A 1 91 ? 2.008 3.728 12.139 1.00 97.19 91 LYS A CA 1
ATOM 747 C C . LYS A 1 91 ? 1.573 2.705 11.088 1.00 97.19 91 LYS A C 1
ATOM 749 O O . LYS A 1 91 ? 2.363 1.839 10.723 1.00 97.19 91 LYS A O 1
ATOM 754 N N . ARG A 1 92 ? 0.347 2.813 10.562 1.00 98.25 92 ARG A N 1
ATOM 755 C CA . ARG A 1 92 ? -0.136 1.966 9.460 1.00 98.25 92 ARG A CA 1
ATOM 756 C C . ARG A 1 92 ? 0.667 2.187 8.176 1.00 98.25 92 ARG A C 1
ATOM 758 O O . ARG A 1 92 ? 0.986 1.209 7.505 1.00 98.25 92 ARG A O 1
ATOM 765 N N . LEU A 1 93 ? 1.040 3.431 7.858 1.00 98.44 93 LEU A N 1
ATOM 766 C CA . LEU A 1 93 ? 1.924 3.731 6.723 1.00 98.44 93 LEU A CA 1
ATOM 767 C C . LEU A 1 93 ? 3.305 3.084 6.896 1.00 98.44 93 LEU A C 1
ATOM 769 O O . LEU A 1 93 ? 3.740 2.364 5.999 1.00 98.44 93 LEU A O 1
ATOM 773 N N . GLN A 1 94 ? 3.933 3.249 8.065 1.00 97.38 94 GLN A N 1
ATOM 774 C CA . GLN A 1 94 ? 5.212 2.607 8.394 1.00 97.38 94 GLN A CA 1
ATOM 775 C C . GLN A 1 94 ? 5.136 1.085 8.233 1.00 97.38 94 GLN A C 1
ATOM 777 O O . GLN A 1 94 ? 5.936 0.495 7.512 1.00 97.38 94 GLN A O 1
ATOM 782 N N . LEU A 1 95 ? 4.124 0.443 8.827 1.00 96.88 95 LEU A N 1
ATOM 783 C CA . LEU A 1 95 ? 3.923 -1.005 8.711 1.00 96.88 95 LEU A CA 1
ATOM 784 C C . LEU A 1 95 ? 3.766 -1.452 7.252 1.00 96.88 95 LEU A C 1
ATOM 786 O O . LEU A 1 95 ? 4.361 -2.447 6.847 1.00 96.88 95 LEU A O 1
ATOM 790 N N . ALA A 1 96 ? 2.982 -0.728 6.451 1.00 98.25 96 ALA A N 1
ATOM 791 C CA . ALA A 1 96 ? 2.734 -1.103 5.064 1.00 98.25 96 ALA A CA 1
ATOM 792 C C . ALA A 1 96 ? 3.975 -0.952 4.173 1.00 98.25 96 ALA A C 1
ATOM 794 O O . ALA A 1 96 ? 4.243 -1.809 3.329 1.00 98.25 96 ALA A O 1
ATOM 795 N N . PHE A 1 97 ? 4.732 0.132 4.334 1.00 98.12 97 PHE A N 1
ATOM 796 C CA . PHE A 1 97 ? 5.829 0.460 3.429 1.00 98.12 97 PHE A CA 1
ATOM 797 C C . PHE A 1 97 ? 7.181 -0.096 3.875 1.00 98.12 97 PHE A C 1
ATOM 799 O O . PHE A 1 97 ? 7.923 -0.623 3.041 1.00 98.12 97 PHE A O 1
ATOM 806 N N . GLU A 1 98 ? 7.472 -0.046 5.171 1.00 96.25 98 GLU A N 1
ATOM 807 C CA . GLU A 1 98 ? 8.752 -0.471 5.745 1.00 96.25 98 GLU A CA 1
ATOM 808 C C . GLU A 1 98 ? 8.722 -1.953 6.157 1.00 96.25 98 GLU A C 1
ATOM 810 O O . GLU A 1 98 ? 9.725 -2.655 6.013 1.00 96.25 98 GLU A O 1
ATOM 815 N N . GLY A 1 99 ? 7.551 -2.462 6.560 1.00 93.69 99 GLY A N 1
ATOM 816 C CA . GLY A 1 99 ? 7.394 -3.812 7.107 1.00 93.69 99 GLY A CA 1
ATOM 817 C C . GLY A 1 99 ? 7.881 -3.913 8.554 1.00 93.69 99 GLY A C 1
ATOM 818 O O . GLY A 1 99 ? 8.093 -2.902 9.222 1.00 93.69 99 GLY A O 1
ATOM 819 N N . ILE A 1 100 ? 8.067 -5.139 9.046 1.00 89.56 100 ILE A N 1
ATOM 820 C CA . ILE A 1 100 ? 8.664 -5.401 10.364 1.00 89.56 100 ILE A CA 1
ATOM 821 C C . ILE A 1 100 ? 9.897 -6.278 10.177 1.00 89.56 100 ILE A C 1
ATOM 823 O O . ILE A 1 100 ? 9.790 -7.428 9.754 1.00 89.56 100 ILE A O 1
ATOM 827 N N . ASN A 1 101 ? 11.059 -5.729 10.538 1.00 74.69 101 ASN A N 1
ATOM 828 C CA . ASN A 1 101 ? 12.332 -6.438 10.596 1.00 74.69 101 ASN A CA 1
ATOM 829 C C . ASN A 1 101 ? 12.732 -6.626 12.066 1.00 74.69 101 ASN A C 1
ATOM 831 O O . ASN A 1 101 ? 13.392 -5.757 12.625 1.00 74.69 101 ASN A O 1
ATOM 835 N N . GLU A 1 102 ? 12.341 -7.727 12.711 1.00 62.69 102 GLU A N 1
ATOM 836 C CA . GLU A 1 102 ? 12.899 -8.081 14.023 1.00 62.69 102 GLU A CA 1
ATOM 837 C C . GLU A 1 102 ? 14.032 -9.096 13.868 1.00 62.69 102 GLU A C 1
ATOM 839 O O . GLU A 1 102 ? 13.814 -10.260 13.538 1.00 62.69 102 GLU A O 1
ATOM 844 N N . SER A 1 103 ? 15.255 -8.636 14.140 1.00 53.22 103 SER A N 1
ATOM 845 C CA . SER A 1 103 ? 16.440 -9.484 14.322 1.00 53.22 103 SER A CA 1
ATOM 846 C C . SER A 1 103 ? 16.751 -9.738 15.807 1.00 53.22 103 SER A C 1
ATOM 848 O O . SER A 1 103 ? 17.807 -10.281 16.123 1.00 53.22 103 SER A O 1
ATOM 850 N N . GLY A 1 104 ? 15.879 -9.351 16.744 1.00 49.84 104 GLY A N 1
ATOM 851 C CA . GLY A 1 104 ? 16.148 -9.517 18.170 1.00 49.84 104 GLY A CA 1
ATOM 852 C C . GLY A 1 104 ? 14.984 -9.115 19.073 1.00 49.84 104 GLY A C 1
ATOM 853 O O . GLY A 1 104 ? 14.297 -8.139 18.799 1.00 49.84 104 GLY A O 1
ATOM 854 N N . SER A 1 105 ? 14.846 -9.873 20.165 1.00 42.12 105 SER A N 1
ATOM 855 C CA . SER A 1 105 ? 13.965 -9.696 21.336 1.00 42.12 105 SER A CA 1
ATOM 856 C C . SER A 1 105 ? 12.451 -9.889 21.155 1.00 42.12 105 SER A C 1
ATOM 858 O O . SER A 1 105 ? 11.691 -8.939 21.118 1.00 42.12 105 SER A O 1
ATOM 860 N N . GLY A 1 106 ? 12.040 -11.162 21.216 1.00 50.06 106 GLY A N 1
ATOM 861 C CA . GLY A 1 106 ? 11.031 -11.639 22.172 1.00 50.06 106 GLY A CA 1
ATOM 862 C C . GLY A 1 106 ? 9.656 -10.973 22.181 1.00 50.06 106 GLY A C 1
ATOM 863 O O . GLY A 1 106 ? 9.369 -10.227 23.104 1.00 50.06 106 GLY A O 1
ATOM 864 N N . ASP A 1 107 ? 8.795 -11.332 21.231 1.00 50.53 107 ASP A N 1
ATOM 865 C CA . ASP A 1 107 ? 7.477 -11.954 21.465 1.00 50.53 107 ASP A CA 1
ATOM 866 C C . ASP A 1 107 ? 6.727 -12.040 20.128 1.00 50.53 107 ASP A C 1
ATOM 868 O O . ASP A 1 107 ? 6.295 -11.024 19.607 1.00 50.53 107 ASP A O 1
ATOM 872 N N . ASN A 1 108 ? 6.555 -13.248 19.572 1.00 54.72 108 ASN A N 1
ATOM 873 C CA . ASN A 1 108 ? 5.566 -13.633 18.540 1.00 54.72 108 ASN A CA 1
ATOM 874 C C . ASN A 1 108 ? 5.318 -12.715 17.310 1.00 54.72 108 ASN A C 1
ATOM 876 O O . ASN A 1 108 ? 4.375 -12.973 16.554 1.00 54.72 108 ASN A O 1
ATOM 880 N N . CYS A 1 109 ? 6.141 -11.699 17.053 1.00 56.56 109 CYS A N 1
ATOM 881 C CA . CYS A 1 109 ? 5.968 -10.781 15.940 1.00 56.56 109 CYS A CA 1
ATOM 882 C C . CYS A 1 109 ? 6.481 -11.454 14.663 1.00 56.56 109 CYS A C 1
ATOM 884 O O . CYS A 1 109 ? 7.668 -11.740 14.501 1.00 56.56 109 CYS A O 1
ATOM 886 N N . GLN A 1 110 ? 5.562 -11.816 13.767 1.00 67.94 110 GLN A N 1
ATOM 887 C CA . GLN A 1 110 ? 5.920 -12.492 12.524 1.00 67.94 110 GLN A CA 1
ATOM 888 C C . GLN A 1 110 ? 6.564 -11.479 11.578 1.00 67.94 110 GLN A C 1
ATOM 890 O O . GLN A 1 110 ? 5.879 -10.569 11.120 1.00 67.94 110 GLN A O 1
ATOM 895 N N . HIS A 1 111 ? 7.852 -11.665 11.267 1.00 82.31 111 HIS A N 1
ATOM 896 C CA . HIS A 1 111 ? 8.571 -10.911 10.234 1.00 82.31 111 HIS A CA 1
ATOM 897 C C . HIS A 1 111 ? 7.741 -10.819 8.949 1.00 82.31 111 HIS A C 1
ATOM 899 O O . HIS A 1 111 ? 7.193 -11.824 8.482 1.00 82.31 111 HIS A O 1
ATOM 905 N N . PHE A 1 112 ? 7.641 -9.617 8.380 1.00 88.69 112 PHE A N 1
ATOM 906 C CA . PHE A 1 112 ? 7.038 -9.445 7.064 1.00 88.69 112 PHE A CA 1
ATOM 907 C C . PHE A 1 112 ? 7.621 -8.262 6.298 1.00 88.69 112 PHE A C 1
ATOM 909 O O . PHE A 1 112 ? 7.975 -7.218 6.846 1.00 88.69 112 PHE A O 1
ATOM 916 N N . THR A 1 113 ? 7.681 -8.445 4.983 1.00 92.75 113 THR A N 1
ATOM 917 C CA . THR A 1 113 ? 8.262 -7.506 4.028 1.00 92.75 113 THR A CA 1
ATOM 918 C C . THR A 1 113 ? 7.293 -6.372 3.687 1.00 92.75 113 THR A C 1
ATOM 920 O O . THR A 1 113 ? 6.165 -6.627 3.267 1.00 92.75 113 THR A O 1
ATOM 923 N N . GLY A 1 114 ? 7.750 -5.124 3.814 1.00 96.94 114 GLY A N 1
ATOM 924 C CA . GLY A 1 114 ? 7.010 -3.937 3.379 1.00 96.94 114 GLY A CA 1
ATOM 925 C C . GLY A 1 114 ? 7.092 -3.665 1.872 1.00 96.94 114 GLY A C 1
ATOM 926 O O . GLY A 1 114 ? 7.910 -4.242 1.143 1.00 96.94 114 GLY A O 1
ATOM 927 N N . LEU A 1 115 ? 6.261 -2.736 1.393 1.00 98.12 115 LEU A N 1
ATOM 928 C CA . LEU A 1 115 ? 6.167 -2.388 -0.030 1.00 98.12 115 LEU A CA 1
ATOM 929 C C . LEU A 1 115 ? 7.475 -1.854 -0.634 1.00 98.12 115 LEU A C 1
ATOM 931 O O . LEU A 1 115 ? 7.712 -2.085 -1.818 1.00 98.12 115 LEU A O 1
ATOM 935 N N . TYR A 1 116 ? 8.355 -1.195 0.131 1.00 97.31 116 TYR A N 1
ATOM 936 C CA . TYR A 1 116 ? 9.647 -0.744 -0.406 1.00 97.31 116 TYR A CA 1
ATOM 937 C C . TYR A 1 116 ? 10.535 -1.912 -0.825 1.00 97.31 116 TYR A C 1
ATOM 939 O O . TYR A 1 116 ? 11.134 -1.893 -1.902 1.00 97.31 116 TYR A O 1
ATOM 947 N N . SER A 1 117 ? 10.593 -2.957 -0.002 1.00 95.88 117 SER A N 1
ATOM 948 C CA . SER A 1 117 ? 11.350 -4.157 -0.345 1.00 95.88 117 SER A CA 1
ATOM 949 C C . SER A 1 117 ? 10.679 -4.930 -1.479 1.00 95.88 117 SER A C 1
ATOM 951 O O . SER A 1 117 ? 11.393 -5.397 -2.365 1.00 95.88 117 SER A O 1
ATOM 953 N N . LEU A 1 118 ? 9.340 -4.964 -1.533 1.00 96.56 118 LEU A N 1
ATOM 954 C CA . LEU A 1 118 ? 8.619 -5.526 -2.679 1.00 96.56 118 LEU A CA 1
ATOM 955 C C . LEU A 1 118 ? 8.973 -4.805 -3.987 1.00 96.56 118 LEU A C 1
ATOM 957 O O . LEU A 1 118 ? 9.168 -5.465 -5.003 1.00 96.56 118 LEU A O 1
ATOM 961 N N . ILE A 1 119 ? 9.080 -3.470 -3.989 1.00 97.06 119 ILE A N 1
ATOM 962 C CA . ILE A 1 119 ? 9.519 -2.727 -5.181 1.00 97.06 119 ILE A CA 1
ATOM 963 C C . ILE A 1 119 ? 10.924 -3.176 -5.585 1.00 97.06 119 ILE A C 1
ATOM 965 O O . ILE A 1 119 ? 11.124 -3.509 -6.749 1.00 97.06 119 ILE A O 1
ATOM 969 N N . ARG A 1 120 ? 11.878 -3.232 -4.642 1.00 95.50 120 ARG A N 1
ATOM 970 C CA . ARG A 1 120 ? 13.267 -3.638 -4.936 1.00 95.50 120 ARG A CA 1
ATOM 971 C C . ARG A 1 120 ? 13.334 -5.000 -5.614 1.00 95.50 120 ARG A C 1
ATOM 973 O O . ARG A 1 120 ? 13.974 -5.119 -6.649 1.00 95.50 120 ARG A O 1
ATOM 980 N N . THR A 1 121 ? 12.646 -6.002 -5.073 1.00 95.25 121 THR A N 1
ATOM 981 C CA . THR A 1 121 ? 12.666 -7.359 -5.640 1.00 95.25 121 THR A CA 1
ATOM 982 C C . THR A 1 121 ? 11.894 -7.457 -6.959 1.00 95.25 121 THR A C 1
ATOM 984 O O . THR A 1 121 ? 12.272 -8.215 -7.853 1.00 95.25 121 THR A O 1
ATOM 987 N N . SER A 1 122 ? 10.830 -6.665 -7.118 1.00 93.75 122 SER A N 1
ATOM 988 C CA . SER A 1 122 ? 9.991 -6.673 -8.324 1.00 93.75 122 SER A CA 1
ATOM 989 C C . SER A 1 122 ? 10.622 -5.938 -9.508 1.00 93.75 122 SER A C 1
ATOM 991 O O . SER A 1 122 ? 10.228 -6.186 -10.642 1.00 93.75 122 SER A O 1
ATOM 993 N N . ILE A 1 123 ? 11.582 -5.034 -9.283 1.00 93.31 123 ILE A N 1
ATOM 994 C CA . ILE A 1 123 ? 12.259 -4.288 -10.360 1.00 93.31 123 ILE A CA 1
ATOM 995 C C . ILE A 1 123 ? 12.944 -5.231 -11.361 1.00 93.31 123 ILE A C 1
ATOM 997 O O . ILE A 1 123 ? 12.932 -4.962 -12.562 1.00 93.31 123 ILE A O 1
ATOM 1001 N N . GLU A 1 124 ? 13.505 -6.337 -10.878 1.00 87.94 124 GLU A N 1
ATOM 1002 C CA . GLU A 1 124 ? 14.218 -7.315 -11.707 1.00 87.94 124 GLU A CA 1
ATOM 1003 C C . GLU A 1 124 ? 13.304 -8.446 -12.190 1.00 87.94 124 GLU A C 1
ATOM 1005 O O . GLU A 1 124 ? 13.448 -8.917 -13.314 1.00 87.94 124 GLU A O 1
ATOM 1010 N N . SER A 1 125 ? 12.351 -8.868 -11.354 1.00 89.44 125 SER A N 1
ATOM 1011 C CA . SER A 1 125 ? 11.533 -10.063 -11.605 1.00 89.44 125 SER A CA 1
ATOM 1012 C C . SER A 1 125 ? 10.193 -9.781 -12.293 1.00 89.44 125 SER A C 1
ATOM 1014 O O . SER A 1 125 ? 9.766 -10.560 -13.140 1.00 89.44 125 SER A O 1
ATOM 1016 N N . GLU A 1 126 ? 9.515 -8.680 -11.955 1.00 90.44 126 GLU A N 1
ATOM 1017 C CA . GLU A 1 126 ? 8.173 -8.361 -12.452 1.00 90.44 126 GLU A CA 1
ATOM 1018 C C . GLU A 1 126 ? 7.935 -6.839 -12.442 1.00 90.44 126 GLU A C 1
ATOM 1020 O O . GLU A 1 126 ? 7.232 -6.278 -11.594 1.00 90.44 126 GLU A O 1
ATOM 1025 N N . GLN A 1 127 ? 8.514 -6.137 -13.421 1.00 91.44 127 GLN A N 1
ATOM 1026 C CA . GLN A 1 127 ? 8.515 -4.666 -13.496 1.00 91.44 127 GLN A CA 1
ATOM 1027 C C . GLN A 1 127 ? 7.116 -4.033 -13.399 1.00 91.44 127 GLN A C 1
ATOM 1029 O O . GLN A 1 127 ? 6.942 -2.953 -12.825 1.00 91.44 127 GLN A O 1
ATOM 1034 N N . ARG A 1 128 ? 6.084 -4.712 -13.919 1.00 91.12 128 ARG A N 1
ATOM 1035 C CA . ARG A 1 128 ? 4.687 -4.263 -13.825 1.00 91.12 128 ARG A CA 1
ATOM 1036 C C . ARG A 1 128 ? 4.193 -4.202 -12.377 1.00 91.12 128 ARG A C 1
ATOM 1038 O O . ARG A 1 128 ? 3.426 -3.294 -12.051 1.00 91.12 128 ARG A O 1
ATOM 1045 N N . ARG A 1 129 ? 4.625 -5.119 -11.505 1.00 95.00 129 ARG A N 1
ATOM 1046 C CA . ARG A 1 129 ? 4.338 -5.072 -10.063 1.00 95.00 129 ARG A CA 1
ATOM 1047 C C . ARG A 1 129 ? 5.058 -3.898 -9.420 1.00 95.00 129 ARG A C 1
ATOM 1049 O O . ARG A 1 129 ? 4.400 -3.091 -8.770 1.00 95.00 129 ARG A O 1
ATOM 1056 N N . ALA A 1 130 ? 6.360 -3.745 -9.680 1.00 95.38 130 ALA A N 1
ATOM 1057 C CA . ALA A 1 130 ? 7.153 -2.628 -9.158 1.00 95.38 130 ALA A CA 1
ATOM 1058 C C . ALA A 1 130 ? 6.491 -1.273 -9.460 1.00 95.38 130 ALA A C 1
ATOM 1060 O O . ALA A 1 130 ? 6.254 -0.475 -8.553 1.00 95.38 130 ALA A O 1
ATOM 1061 N N . TYR A 1 131 ? 6.096 -1.041 -10.715 1.00 94.69 131 TYR A N 1
ATOM 1062 C CA . TYR A 1 131 ? 5.425 0.202 -11.098 1.00 94.69 131 TYR A CA 1
ATOM 1063 C C . TYR A 1 131 ? 4.042 0.373 -10.483 1.00 94.69 131 TYR A C 1
ATOM 1065 O O . TYR A 1 131 ? 3.707 1.484 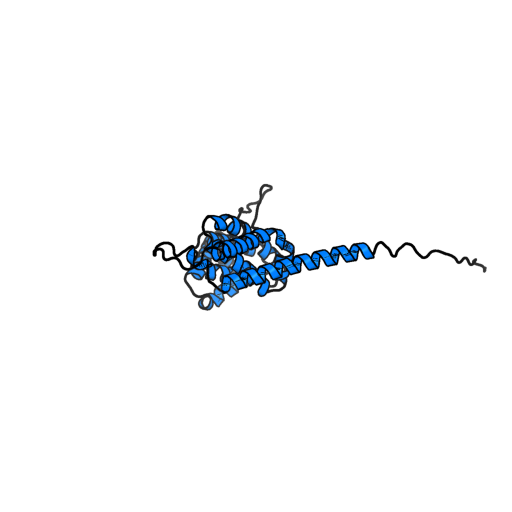-10.079 1.00 94.69 131 TYR A O 1
ATOM 1073 N N . GLN A 1 132 ? 3.230 -0.682 -10.388 1.00 95.62 132 GLN A N 1
ATOM 1074 C CA . GLN A 1 132 ? 1.931 -0.564 -9.725 1.00 95.62 132 GLN A CA 1
ATOM 1075 C C . GLN A 1 132 ? 2.081 -0.180 -8.251 1.00 95.62 132 GLN A C 1
ATOM 1077 O O . GLN A 1 132 ? 1.323 0.666 -7.777 1.00 95.62 132 GLN A O 1
ATOM 1082 N N . THR A 1 133 ? 3.097 -0.707 -7.564 1.00 97.56 133 THR A N 1
ATOM 1083 C CA . THR A 1 133 ? 3.418 -0.320 -6.186 1.00 97.56 133 THR A CA 1
ATOM 1084 C C . THR A 1 133 ? 3.909 1.131 -6.093 1.00 97.56 133 THR A C 1
ATOM 1086 O O . THR A 1 133 ? 3.442 1.875 -5.233 1.00 97.56 133 THR A O 1
ATOM 1089 N N . VAL A 1 134 ? 4.772 1.590 -7.011 1.00 96.94 134 VAL A N 1
ATOM 1090 C CA . VAL A 1 134 ? 5.188 3.009 -7.083 1.00 96.94 134 VAL A CA 1
ATOM 1091 C C . VAL A 1 134 ? 3.988 3.920 -7.342 1.00 96.94 134 VAL A C 1
ATOM 1093 O O . VAL A 1 134 ? 3.793 4.926 -6.666 1.00 96.94 134 VAL A O 1
ATOM 1096 N N . LYS A 1 135 ? 3.127 3.554 -8.291 1.00 96.00 135 LYS A N 1
ATOM 1097 C CA . LYS A 1 135 ? 1.909 4.304 -8.600 1.00 96.00 135 LYS A CA 1
ATOM 1098 C C . LYS A 1 135 ? 0.963 4.360 -7.401 1.00 96.00 135 LYS A C 1
ATOM 1100 O O . LYS A 1 135 ? 0.319 5.384 -7.192 1.00 96.00 135 LYS A O 1
ATOM 1105 N N . PHE A 1 136 ? 0.866 3.285 -6.623 1.00 98.19 136 PHE A N 1
ATOM 1106 C CA . PHE A 1 136 ? 0.087 3.260 -5.389 1.00 98.19 136 PHE A CA 1
ATOM 1107 C C . PHE A 1 136 ? 0.611 4.264 -4.353 1.00 98.19 136 PHE A C 1
ATOM 1109 O O . PHE A 1 136 ? -0.188 5.045 -3.839 1.00 98.19 136 PHE A O 1
ATOM 1116 N N . LEU A 1 137 ? 1.929 4.306 -4.127 1.00 97.81 137 LEU A N 1
ATOM 1117 C CA . LEU A 1 137 ? 2.587 5.281 -3.247 1.00 97.81 137 LEU A CA 1
ATOM 1118 C C . LEU A 1 137 ? 2.213 6.720 -3.628 1.00 97.81 137 LEU A C 1
ATOM 1120 O O . LEU A 1 137 ? 1.672 7.459 -2.809 1.00 97.81 137 LEU A O 1
ATOM 1124 N N . ILE A 1 138 ? 2.414 7.089 -4.897 1.00 97.25 138 ILE A N 1
ATOM 1125 C CA . ILE A 1 138 ? 2.127 8.446 -5.394 1.00 97.25 138 ILE A CA 1
ATOM 1126 C C . ILE A 1 138 ? 0.631 8.778 -5.321 1.00 97.25 138 ILE A C 1
ATOM 1128 O O . ILE A 1 138 ? 0.234 9.895 -5.001 1.00 97.25 138 ILE A O 1
ATOM 1132 N N . ASN A 1 139 ? -0.243 7.803 -5.570 1.00 96.88 139 ASN A N 1
ATOM 1133 C CA . ASN A 1 139 ? -1.676 8.030 -5.413 1.00 96.88 139 ASN A CA 1
ATOM 1134 C C . ASN A 1 139 ? -2.071 8.282 -3.951 1.00 96.88 139 ASN A C 1
ATOM 1136 O O . ASN A 1 139 ? -2.994 9.057 -3.720 1.00 96.88 139 ASN A O 1
ATOM 1140 N N . LEU A 1 140 ? -1.419 7.644 -2.973 1.00 97.62 140 LEU A N 1
ATOM 1141 C CA . LEU A 1 140 ? -1.678 7.919 -1.558 1.00 97.62 140 LEU A CA 1
ATOM 1142 C C . LEU A 1 140 ? -1.221 9.325 -1.166 1.00 97.62 140 LEU A C 1
ATOM 1144 O O . LEU A 1 140 ? -2.004 10.047 -0.551 1.00 97.62 140 LEU A O 1
ATOM 1148 N N . SER A 1 141 ? -0.013 9.740 -1.571 1.00 97.00 141 SER A N 1
ATOM 1149 C CA . SER A 1 141 ? 0.504 11.084 -1.263 1.00 97.00 141 SER A CA 1
ATOM 1150 C C . SER A 1 141 ? -0.410 12.193 -1.786 1.00 97.00 141 SER A C 1
ATOM 1152 O O . SER A 1 141 ? -0.564 13.228 -1.153 1.00 97.00 141 SER A O 1
ATOM 1154 N N . ASN A 1 142 ? -1.055 11.975 -2.932 1.00 95.44 142 ASN A N 1
ATOM 1155 C CA . ASN A 1 142 ? -1.960 12.958 -3.527 1.00 95.44 142 ASN A CA 1
ATOM 1156 C C . ASN A 1 142 ? -3.356 12.993 -2.893 1.00 95.44 142 ASN A C 1
ATOM 1158 O O . ASN A 1 142 ? -4.113 13.927 -3.143 1.00 95.44 142 ASN A O 1
ATOM 1162 N N . ARG A 1 143 ? -3.736 11.960 -2.133 1.00 95.31 143 ARG A N 1
ATOM 1163 C CA . ARG A 1 143 ? -5.090 11.823 -1.573 1.00 95.31 143 ARG A CA 1
ATOM 1164 C C . ARG A 1 143 ? -5.222 12.358 -0.153 1.00 95.31 143 ARG A C 1
ATOM 1166 O O . ARG A 1 143 ? -6.336 12.692 0.233 1.00 95.31 143 ARG A O 1
ATOM 1173 N N . ASN A 1 144 ? -4.138 12.406 0.618 1.00 96.19 144 ASN A N 1
ATOM 1174 C CA . ASN A 1 144 ? -4.157 12.833 2.015 1.00 96.19 144 ASN A CA 1
ATOM 1175 C C . ASN A 1 144 ? -2.828 13.517 2.379 1.00 96.19 144 ASN A C 1
ATOM 1177 O O . ASN A 1 144 ? -1.752 13.024 2.033 1.00 96.19 144 ASN A O 1
ATOM 1181 N N . SER A 1 145 ? -2.907 14.661 3.066 1.00 95.31 145 SER A N 1
ATOM 1182 C CA . SER A 1 145 ? -1.737 15.469 3.436 1.00 95.31 145 SER A CA 1
ATOM 1183 C C . SER A 1 145 ? -0.804 14.732 4.391 1.00 95.31 145 SER A C 1
ATOM 1185 O O . SER A 1 145 ? 0.398 14.739 4.170 1.00 95.31 145 SER A O 1
ATOM 1187 N N . SER A 1 146 ? -1.330 13.999 5.372 1.00 95.88 146 SER A N 1
ATOM 1188 C CA . SER A 1 146 ? -0.512 13.199 6.291 1.00 95.88 146 SER A CA 1
ATOM 1189 C C . SER A 1 146 ? 0.274 12.105 5.559 1.00 95.88 146 SER A C 1
ATOM 1191 O O . SER A 1 146 ? 1.437 11.862 5.877 1.00 95.88 146 SER A O 1
ATOM 1193 N N . CYS A 1 147 ? -0.307 11.483 4.525 1.00 97.25 147 CYS A N 1
ATOM 1194 C CA . CYS A 1 147 ? 0.433 10.588 3.634 1.00 97.25 147 CYS A CA 1
ATOM 1195 C C . CYS A 1 147 ? 1.534 11.336 2.871 1.00 97.25 147 CYS A C 1
ATOM 1197 O O . CYS A 1 147 ? 2.651 10.834 2.768 1.00 97.25 147 CYS A O 1
ATOM 1199 N N . LYS A 1 148 ? 1.237 12.526 2.335 1.00 96.88 148 LYS A N 1
ATOM 1200 C CA . LYS A 1 148 ? 2.220 13.367 1.636 1.00 96.88 148 LYS A CA 1
ATOM 1201 C C . LYS A 1 148 ? 3.411 13.707 2.533 1.00 96.88 148 LYS A C 1
ATOM 1203 O O . LYS A 1 148 ? 4.553 13.545 2.102 1.00 96.88 148 LYS A O 1
ATOM 1208 N N . ASP A 1 149 ? 3.150 14.122 3.765 1.00 96.12 149 ASP A N 1
ATOM 1209 C CA . ASP A 1 149 ? 4.171 14.504 4.740 1.00 96.12 149 ASP A CA 1
ATOM 1210 C C . ASP A 1 149 ? 5.018 13.286 5.144 1.00 96.12 149 ASP A C 1
ATOM 1212 O O . ASP A 1 149 ? 6.251 13.349 5.162 1.00 96.12 149 ASP A O 1
ATOM 1216 N N . TYR A 1 150 ? 4.377 12.130 5.356 1.00 97.25 150 TYR A N 1
ATOM 1217 C CA . TYR A 1 150 ? 5.072 10.866 5.605 1.00 97.25 150 TYR A CA 1
ATOM 1218 C C . TYR A 1 150 ? 6.012 10.477 4.453 1.00 97.25 150 TYR A C 1
ATOM 1220 O O . TYR A 1 150 ? 7.182 10.175 4.682 1.00 97.25 150 TYR A O 1
ATOM 1228 N N . PHE A 1 151 ? 5.553 10.511 3.199 1.00 97.25 151 PHE A N 1
ATOM 1229 C CA . PHE A 1 151 ? 6.420 10.150 2.071 1.00 97.25 151 PHE A CA 1
ATOM 1230 C C . PHE A 1 151 ? 7.520 11.177 1.816 1.00 97.25 151 PHE A C 1
ATOM 1232 O O . PHE A 1 151 ? 8.612 10.788 1.407 1.00 97.25 151 PHE A O 1
ATOM 1239 N N . SER A 1 152 ? 7.263 12.455 2.096 1.00 95.69 152 SER A N 1
ATOM 1240 C CA . SER A 1 152 ? 8.282 13.505 2.018 1.00 95.69 152 SER A CA 1
ATOM 1241 C C . SER A 1 152 ? 9.389 13.247 3.049 1.00 95.69 152 SER A C 1
ATOM 1243 O O . SER A 1 152 ? 10.555 13.101 2.697 1.00 95.69 152 SER A O 1
ATOM 1245 N N . SER A 1 153 ? 9.026 13.041 4.318 1.00 94.69 153 SER A N 1
ATOM 1246 C CA . SER A 1 153 ? 9.986 12.723 5.394 1.00 94.69 153 SER A CA 1
ATOM 1247 C C . SER A 1 153 ? 10.734 11.392 5.210 1.00 94.69 153 SER A C 1
ATOM 1249 O O . SER A 1 153 ? 11.836 11.231 5.729 1.00 94.69 153 SER A O 1
ATOM 1251 N N . THR A 1 154 ? 10.186 10.451 4.435 1.00 94.69 154 THR A N 1
ATOM 1252 C CA . THR A 1 154 ? 10.810 9.148 4.138 1.00 94.69 154 THR A CA 1
ATOM 1253 C C . THR A 1 154 ? 11.379 9.048 2.718 1.00 94.69 154 THR A C 1
ATOM 1255 O O . THR A 1 154 ? 11.687 7.946 2.264 1.00 94.69 154 THR A O 1
ATOM 1258 N N . ALA A 1 155 ? 11.579 10.174 2.018 1.00 95.00 155 ALA A N 1
ATOM 1259 C CA . ALA A 1 155 ? 12.042 10.236 0.624 1.00 95.00 155 ALA A CA 1
ATOM 1260 C C . ALA A 1 155 ? 13.226 9.304 0.306 1.00 95.00 155 ALA A C 1
ATOM 1262 O O . ALA A 1 155 ? 13.181 8.537 -0.659 1.00 95.00 155 ALA A O 1
ATOM 1263 N N . MET A 1 156 ? 14.251 9.293 1.167 1.00 93.94 156 MET A N 1
ATOM 1264 C CA . MET A 1 156 ? 15.450 8.456 0.997 1.00 93.94 156 MET A CA 1
ATOM 1265 C C . MET A 1 156 ? 15.144 6.951 0.918 1.00 93.94 156 MET A C 1
ATOM 1267 O O . MET A 1 156 ? 15.907 6.189 0.324 1.00 93.94 156 MET A O 1
ATOM 1271 N N . GLN A 1 157 ? 14.032 6.494 1.502 1.00 94.75 157 GLN A N 1
ATOM 1272 C CA . GLN A 1 157 ? 13.669 5.078 1.512 1.00 94.75 157 GLN A CA 1
ATOM 1273 C C . GLN A 1 157 ? 13.143 4.597 0.155 1.00 94.75 157 GLN A C 1
ATOM 1275 O O . GLN A 1 157 ? 13.296 3.413 -0.149 1.00 94.75 157 GLN A O 1
ATOM 1280 N N . TRP A 1 158 ? 12.571 5.487 -0.665 1.00 95.69 158 TRP A N 1
ATOM 1281 C CA . TRP A 1 158 ? 11.885 5.142 -1.918 1.00 95.69 158 TRP A CA 1
ATOM 1282 C C . TRP A 1 158 ? 12.378 5.892 -3.159 1.00 95.69 158 TRP A C 1
ATOM 1284 O O . TRP A 1 158 ? 11.982 5.533 -4.268 1.00 95.69 158 TRP A O 1
ATOM 1294 N N . GLU A 1 159 ? 13.288 6.859 -3.021 1.00 96.19 159 GLU A N 1
ATOM 1295 C CA . GLU A 1 159 ? 13.889 7.589 -4.146 1.00 96.19 159 GLU A CA 1
ATOM 1296 C C . GLU A 1 159 ? 14.479 6.646 -5.212 1.00 96.19 159 GLU A C 1
ATOM 1298 O O . GLU A 1 159 ? 14.340 6.883 -6.416 1.00 96.19 159 GLU A O 1
ATOM 1303 N N . PHE A 1 160 ? 15.061 5.516 -4.788 1.00 96.44 160 PHE A N 1
ATOM 1304 C CA . PHE A 1 160 ? 15.588 4.488 -5.692 1.00 96.44 160 PHE A CA 1
ATOM 1305 C C . PHE A 1 160 ? 14.543 4.021 -6.723 1.00 96.44 160 PHE A C 1
ATOM 1307 O O . PHE A 1 160 ? 14.883 3.765 -7.879 1.00 96.44 160 PHE A O 1
ATOM 1314 N N . ALA A 1 161 ? 13.268 3.943 -6.331 1.00 96.00 161 ALA A N 1
ATOM 1315 C CA . ALA A 1 161 ? 12.184 3.507 -7.198 1.00 96.00 161 ALA A CA 1
ATOM 1316 C C . ALA A 1 161 ? 11.867 4.552 -8.276 1.00 96.00 161 ALA A C 1
ATOM 1318 O O . ALA A 1 161 ? 11.515 4.201 -9.402 1.00 96.00 161 ALA A O 1
ATOM 1319 N N . ILE A 1 162 ? 12.034 5.838 -7.960 1.00 94.56 162 ILE A N 1
ATOM 1320 C CA . ILE A 1 162 ? 11.840 6.932 -8.917 1.00 94.56 162 ILE A CA 1
ATOM 1321 C C . ILE A 1 162 ? 13.004 6.999 -9.893 1.00 94.56 162 ILE A C 1
ATOM 1323 O O . ILE A 1 162 ? 12.788 7.153 -11.094 1.00 94.56 162 ILE A O 1
ATOM 1327 N N . ASN A 1 163 ? 14.227 6.816 -9.397 1.00 94.38 163 ASN A N 1
ATOM 1328 C CA . ASN A 1 163 ? 15.415 6.725 -10.237 1.00 94.38 163 ASN A CA 1
ATOM 1329 C C . ASN A 1 163 ? 15.311 5.548 -11.212 1.00 94.38 163 ASN A C 1
ATOM 1331 O O . ASN A 1 163 ? 15.546 5.726 -12.409 1.00 94.38 163 ASN A O 1
ATOM 1335 N N . TRP A 1 164 ? 14.855 4.386 -10.737 1.00 93.94 164 TRP A N 1
ATOM 1336 C CA . TRP A 1 164 ? 14.532 3.254 -11.600 1.00 93.94 164 TRP A CA 1
ATOM 1337 C C . TRP A 1 164 ? 13.461 3.609 -12.640 1.00 93.94 164 TRP A C 1
ATOM 1339 O O . TRP A 1 164 ? 13.687 3.406 -13.831 1.00 93.94 164 TRP A O 1
ATOM 1349 N N . LEU A 1 165 ? 12.323 4.188 -12.235 1.00 91.25 165 LEU A N 1
ATOM 1350 C CA . LEU A 1 165 ? 11.241 4.537 -13.165 1.00 91.25 165 LEU A CA 1
ATOM 1351 C C . LEU A 1 165 ? 11.710 5.533 -14.239 1.00 91.25 165 LEU A C 1
ATOM 1353 O O . LEU A 1 165 ? 11.379 5.382 -15.414 1.00 91.25 165 LEU A O 1
ATOM 1357 N N . LYS A 1 166 ? 12.528 6.520 -13.855 1.00 90.44 166 LYS A N 1
ATOM 1358 C CA . LYS A 1 166 ? 13.155 7.481 -14.771 1.00 90.44 166 LYS A CA 1
ATOM 1359 C C . LYS A 1 166 ? 14.072 6.785 -15.774 1.00 90.44 166 LYS A C 1
ATOM 1361 O O . LYS A 1 166 ? 13.982 7.082 -16.964 1.00 90.44 166 LYS A O 1
ATOM 1366 N N . GLN A 1 167 ? 14.920 5.864 -15.315 1.00 89.50 167 GLN A N 1
ATOM 1367 C CA . GLN A 1 167 ? 15.791 5.078 -16.191 1.00 89.50 167 GLN A CA 1
ATOM 1368 C C . GLN A 1 167 ? 14.974 4.227 -17.159 1.00 89.50 167 GLN A C 1
ATOM 1370 O O . GLN A 1 167 ? 15.224 4.304 -18.354 1.00 89.50 167 GLN A O 1
ATOM 1375 N N . GLN A 1 168 ? 13.964 3.494 -16.675 1.00 84.88 168 GLN A N 1
ATOM 1376 C CA . GLN A 1 168 ? 13.082 2.688 -17.527 1.00 84.88 168 GLN A CA 1
ATOM 1377 C C . GLN A 1 168 ? 12.401 3.536 -18.591 1.00 84.88 168 GLN A C 1
ATOM 1379 O O . GLN A 1 168 ? 12.331 3.142 -19.750 1.00 84.88 168 GLN A O 1
ATOM 1384 N N . MET A 1 169 ? 11.945 4.735 -18.225 1.00 81.12 169 MET A N 1
ATOM 1385 C CA . MET A 1 169 ? 11.431 5.670 -19.208 1.00 81.12 169 MET A CA 1
ATOM 1386 C C . MET A 1 169 ? 12.523 6.028 -20.220 1.00 81.12 169 MET A C 1
ATOM 1388 O O . MET A 1 169 ? 12.326 5.786 -21.402 1.00 81.12 169 MET A O 1
ATOM 1392 N N . GLN A 1 170 ? 13.686 6.526 -19.805 1.00 79.94 170 GLN A N 1
ATOM 1393 C CA . GLN A 1 170 ? 14.759 6.950 -20.719 1.00 79.94 170 GLN A CA 1
ATOM 1394 C C . GLN A 1 170 ? 15.270 5.842 -21.652 1.00 79.94 170 GLN A C 1
ATOM 1396 O O . GLN A 1 170 ? 15.392 6.083 -22.852 1.00 79.94 170 GLN A O 1
ATOM 1401 N N . THR A 1 171 ? 15.533 4.641 -21.138 1.00 70.94 171 THR A N 1
ATOM 1402 C CA . THR A 1 171 ? 15.979 3.494 -21.945 1.00 70.94 171 THR A CA 1
ATOM 1403 C C . THR A 1 171 ? 14.893 3.059 -22.922 1.00 70.94 171 THR A C 1
ATOM 1405 O O . THR A 1 171 ? 15.188 2.784 -24.083 1.00 70.94 171 THR A O 1
ATOM 1408 N N . SER A 1 172 ? 13.625 3.091 -22.497 1.00 59.78 172 SER A N 1
ATOM 1409 C CA . SER A 1 172 ? 12.487 2.808 -23.372 1.00 59.78 172 SER A CA 1
ATOM 1410 C C . SER A 1 172 ? 12.276 3.877 -24.458 1.00 59.78 172 SER A C 1
ATOM 1412 O O . SER A 1 172 ? 11.905 3.533 -25.578 1.00 59.78 172 SER A O 1
ATOM 1414 N N . TRP A 1 173 ? 12.570 5.154 -24.172 1.00 52.41 173 TRP A N 1
ATOM 1415 C CA . TRP A 1 173 ? 12.503 6.264 -25.137 1.00 52.41 173 TRP A CA 1
ATOM 1416 C C . TRP A 1 173 ? 13.663 6.252 -26.137 1.00 52.41 173 TRP A C 1
ATOM 1418 O O . TRP A 1 173 ? 13.483 6.651 -27.284 1.00 52.41 173 TRP A O 1
ATOM 1428 N N . GLN A 1 174 ? 14.847 5.790 -25.728 1.00 45.69 174 GLN A N 1
ATOM 1429 C CA . GLN A 1 174 ? 16.016 5.692 -26.609 1.00 45.69 174 GLN A CA 1
ATOM 1430 C C . GLN A 1 174 ? 15.864 4.592 -27.676 1.00 45.69 174 GLN A C 1
ATOM 1432 O O . GLN A 1 174 ? 16.550 4.630 -28.694 1.00 45.69 174 GLN A O 1
ATOM 1437 N N . TRP A 1 175 ? 14.933 3.650 -27.491 1.00 43.69 175 TRP A N 1
ATOM 1438 C CA . TRP A 1 175 ? 14.653 2.549 -28.416 1.00 43.69 175 TRP A CA 1
ATOM 1439 C C . TRP A 1 175 ? 13.369 2.801 -29.227 1.00 43.69 175 TRP A C 1
ATOM 1441 O O . TRP A 1 175 ? 12.408 2.041 -29.133 1.00 43.69 175 TRP A O 1
ATOM 1451 N N . SER A 1 176 ? 13.320 3.873 -30.032 1.00 38.66 176 SER A N 1
ATOM 1452 C CA . SER A 1 176 ? 12.424 3.967 -31.207 1.00 38.66 176 SER A CA 1
ATOM 1453 C C . SER A 1 176 ? 12.797 5.121 -32.153 1.00 38.66 176 SER A C 1
ATOM 1455 O O . SER A 1 176 ? 12.352 6.252 -31.965 1.00 38.66 176 SER A O 1
ATOM 1457 N N . PRO A 1 177 ? 13.435 4.812 -33.291 1.00 40.81 177 PRO A N 1
ATOM 1458 C CA . PRO A 1 177 ? 12.844 5.069 -34.592 1.00 40.81 177 PRO A CA 1
ATOM 1459 C C . PRO A 1 177 ? 12.243 3.751 -35.092 1.00 40.81 177 PRO A C 1
ATOM 1461 O O . PRO A 1 177 ? 12.813 2.684 -34.883 1.00 40.81 177 PRO A O 1
ATOM 1464 N N . ALA A 1 178 ? 11.059 3.815 -35.698 1.00 47.97 178 ALA A N 1
ATOM 1465 C CA . ALA A 1 178 ? 10.298 2.668 -36.187 1.00 47.97 178 ALA A CA 1
ATOM 1466 C C . ALA A 1 178 ? 11.182 1.555 -36.791 1.00 47.97 178 ALA A C 1
ATOM 1468 O O . ALA A 1 178 ? 11.777 1.737 -37.852 1.00 47.97 178 ALA A O 1
ATOM 1469 N N . GLN A 1 179 ? 11.247 0.393 -36.139 1.00 39.16 179 GLN A N 1
ATOM 1470 C CA . GLN A 1 179 ? 11.790 -0.827 -36.732 1.00 39.16 179 GLN A CA 1
ATOM 1471 C C . GLN A 1 179 ? 10.874 -1.996 -36.368 1.00 39.16 179 GLN A C 1
ATOM 1473 O O . GLN A 1 179 ? 10.675 -2.341 -35.203 1.00 39.16 179 GLN A O 1
ATOM 1478 N N . ASN A 1 180 ? 10.274 -2.546 -37.420 1.00 46.81 180 ASN A N 1
ATOM 1479 C CA . ASN A 1 180 ? 9.515 -3.783 -37.445 1.00 46.81 180 ASN A CA 1
ATOM 1480 C C . ASN A 1 180 ? 10.275 -4.910 -36.744 1.00 46.81 180 ASN A C 1
ATOM 1482 O O . ASN A 1 180 ? 11.318 -5.326 -37.237 1.00 46.81 180 ASN A O 1
ATOM 1486 N N . VAL A 1 181 ? 9.717 -5.466 -35.671 1.00 40.81 181 VAL A N 1
ATOM 1487 C CA . VAL A 1 181 ? 10.003 -6.852 -35.281 1.00 40.81 181 VAL A CA 1
ATOM 1488 C C . VAL A 1 181 ? 8.845 -7.419 -34.465 1.00 40.81 181 VAL A C 1
ATOM 1490 O O . VAL A 1 181 ? 8.391 -6.803 -33.501 1.00 40.81 181 VAL A O 1
ATOM 1493 N N . SER A 1 182 ? 8.371 -8.558 -34.967 1.00 37.16 182 SER A N 1
ATOM 1494 C CA . SER A 1 182 ? 7.534 -9.633 -34.424 1.00 37.16 182 SER A CA 1
ATOM 1495 C C . SER A 1 182 ? 6.720 -9.421 -33.138 1.00 37.16 182 SER A C 1
ATOM 1497 O O . SER A 1 182 ? 7.194 -8.917 -32.120 1.00 37.16 182 SER A O 1
ATOM 1499 N N . ASN A 1 183 ? 5.476 -9.902 -33.195 1.00 44.56 183 ASN A N 1
ATOM 1500 C CA . ASN A 1 183 ? 4.667 -10.297 -32.044 1.00 44.56 183 ASN A CA 1
ATOM 1501 C C . ASN A 1 183 ? 5.412 -11.397 -31.279 1.00 44.56 183 ASN A C 1
ATOM 1503 O O . ASN A 1 183 ? 5.515 -12.487 -31.827 1.00 44.56 183 ASN A O 1
ATOM 1507 N N . GLU A 1 184 ? 5.889 -11.131 -30.061 1.00 44.91 184 GLU A N 1
ATOM 1508 C CA . GLU A 1 184 ? 5.903 -12.143 -28.985 1.00 44.91 184 GLU A CA 1
ATOM 1509 C C . GLU A 1 184 ? 6.192 -11.569 -27.586 1.00 44.91 184 GLU A C 1
ATOM 1511 O O . GLU A 1 184 ? 5.702 -12.129 -26.617 1.00 44.91 184 GLU A O 1
ATOM 1516 N N . ASP A 1 185 ? 6.811 -10.390 -27.446 1.00 43.25 185 ASP A N 1
ATOM 1517 C CA . ASP A 1 185 ? 7.007 -9.764 -26.123 1.00 43.25 185 ASP A CA 1
ATOM 1518 C C . ASP A 1 185 ? 6.091 -8.552 -25.902 1.00 43.25 185 ASP A C 1
ATOM 1520 O O . ASP A 1 185 ? 6.363 -7.423 -26.326 1.00 43.25 185 ASP A O 1
ATOM 1524 N N . THR A 1 186 ? 4.964 -8.793 -25.231 1.00 45.59 186 THR A N 1
ATOM 1525 C CA . THR A 1 186 ? 3.944 -7.764 -24.946 1.00 45.59 186 THR A CA 1
ATOM 1526 C C . THR A 1 186 ? 4.161 -7.091 -23.583 1.00 45.59 186 THR A C 1
ATOM 1528 O O . THR A 1 186 ? 3.761 -5.939 -23.401 1.00 45.59 186 THR A O 1
ATOM 1531 N N . ASP A 1 187 ? 4.855 -7.751 -22.650 1.00 49.06 187 ASP A N 1
ATOM 1532 C CA . ASP A 1 187 ? 4.991 -7.283 -21.261 1.00 49.06 187 ASP A CA 1
ATOM 1533 C C . ASP A 1 187 ? 6.025 -6.158 -21.074 1.00 49.06 187 ASP A C 1
ATOM 1535 O O . ASP A 1 187 ? 5.861 -5.298 -20.208 1.00 49.06 187 ASP A O 1
ATOM 1539 N N . THR A 1 188 ? 7.049 -6.080 -21.926 1.00 47.53 188 THR A N 1
ATOM 1540 C CA . THR A 1 188 ? 8.055 -4.998 -21.906 1.00 47.53 188 THR A CA 1
ATOM 1541 C C . THR A 1 188 ? 7.674 -3.817 -22.807 1.00 47.53 188 THR A C 1
ATOM 1543 O O . THR A 1 188 ? 8.055 -2.672 -22.546 1.00 47.53 188 THR A O 1
ATOM 1546 N N . ARG A 1 189 ? 6.842 -4.044 -23.836 1.00 47.09 189 ARG A N 1
ATOM 1547 C CA . ARG A 1 189 ? 6.349 -2.994 -24.750 1.00 47.09 189 ARG A CA 1
ATOM 1548 C C . ARG A 1 189 ? 5.332 -2.037 -24.116 1.00 47.09 189 ARG A C 1
ATOM 1550 O O . ARG A 1 189 ? 5.137 -0.938 -24.633 1.00 47.09 189 ARG A O 1
ATOM 1557 N N . SER A 1 190 ? 4.683 -2.399 -23.007 1.00 50.09 190 SER A N 1
ATOM 1558 C CA . SER A 1 190 ? 3.585 -1.601 -22.431 1.00 50.09 190 SER A CA 1
ATOM 1559 C C . SER A 1 190 ? 4.030 -0.403 -21.581 1.00 50.09 190 SER A C 1
ATOM 1561 O O . SER A 1 190 ? 3.264 0.551 -21.415 1.00 50.09 190 SER A O 1
ATOM 1563 N N . PHE A 1 191 ? 5.258 -0.400 -21.051 1.00 44.00 191 PHE A N 1
ATOM 1564 C CA . PHE A 1 191 ? 5.786 0.772 -20.334 1.00 44.00 191 PHE A CA 1
ATOM 1565 C C . PHE A 1 191 ? 6.070 1.952 -21.269 1.00 44.00 191 PHE A C 1
ATOM 1567 O O . PHE A 1 191 ? 5.882 3.103 -20.878 1.00 44.00 191 PHE A O 1
ATOM 1574 N N . GLN A 1 192 ? 6.439 1.649 -22.518 1.00 47.34 192 GLN A N 1
ATOM 1575 C CA . GLN A 1 192 ? 6.978 2.562 -23.532 1.00 47.34 192 GLN A CA 1
ATOM 1576 C C . GLN A 1 192 ? 6.075 3.761 -23.890 1.00 47.34 192 GLN A C 1
ATOM 1578 O O . GLN A 1 192 ? 6.550 4.691 -24.533 1.00 47.34 192 GLN A O 1
ATOM 1583 N N . ARG A 1 193 ? 4.767 3.760 -23.564 1.00 52.84 193 ARG A N 1
ATOM 1584 C CA . ARG A 1 193 ? 3.810 4.735 -24.151 1.00 52.84 193 ARG A CA 1
ATOM 1585 C C . ARG A 1 193 ? 2.723 5.297 -23.240 1.00 52.84 193 ARG A C 1
ATOM 1587 O O . ARG A 1 193 ? 1.936 6.132 -23.685 1.00 52.84 193 ARG A O 1
ATOM 1594 N N . THR A 1 194 ? 2.610 4.865 -21.988 1.00 62.38 194 THR A N 1
ATOM 1595 C CA . THR A 1 194 ? 1.414 5.235 -21.220 1.00 62.38 194 THR A CA 1
ATOM 1596 C C . THR A 1 194 ? 1.603 6.602 -20.562 1.00 62.38 194 THR A C 1
ATOM 1598 O O . THR A 1 194 ? 2.410 6.737 -19.647 1.00 62.38 194 THR A O 1
ATOM 1601 N N . ARG A 1 195 ? 0.796 7.601 -20.951 1.00 71.56 195 ARG A N 1
ATOM 1602 C CA . ARG A 1 195 ? 0.677 8.930 -20.298 1.00 71.56 195 ARG A CA 1
ATOM 1603 C C . ARG A 1 195 ? 0.608 8.843 -18.765 1.00 71.56 195 ARG A C 1
ATOM 1605 O O . ARG A 1 195 ? 1.080 9.724 -18.058 1.00 71.56 195 ARG A O 1
ATOM 1612 N N . SER A 1 196 ? 0.068 7.739 -18.245 1.00 79.06 196 SER A N 1
ATOM 1613 C CA . SER A 1 196 ? 0.040 7.439 -16.813 1.00 79.06 196 SER A CA 1
ATOM 1614 C C . SER A 1 196 ? 1.423 7.270 -16.174 1.00 79.06 196 SER A C 1
ATOM 1616 O O . SER A 1 196 ? 1.553 7.621 -15.010 1.00 79.06 196 SER A O 1
ATOM 1618 N N . ALA A 1 197 ? 2.423 6.701 -16.852 1.00 82.38 197 ALA A N 1
ATOM 1619 C CA . ALA A 1 197 ? 3.760 6.505 -16.284 1.00 82.38 197 ALA A CA 1
ATOM 1620 C C . ALA A 1 197 ? 4.521 7.832 -16.198 1.00 82.38 197 ALA A C 1
ATOM 1622 O O . ALA A 1 197 ? 5.080 8.136 -15.149 1.00 82.38 197 ALA A O 1
ATOM 1623 N N . GLN A 1 198 ? 4.425 8.655 -17.249 1.00 85.19 198 GLN A N 1
ATOM 1624 C CA . GLN A 1 198 ? 4.914 10.039 -17.252 1.00 85.19 198 GLN A CA 1
ATOM 1625 C C . GLN A 1 198 ? 4.306 10.849 -16.106 1.00 85.19 198 GLN A C 1
ATOM 1627 O O . GLN A 1 198 ? 5.036 11.416 -15.304 1.00 85.19 198 GLN A O 1
ATOM 1632 N N . PHE A 1 199 ? 2.978 10.822 -15.978 1.00 87.88 199 PHE A N 1
ATOM 1633 C CA . PHE A 1 199 ? 2.274 11.543 -14.919 1.00 87.88 199 PHE A CA 1
ATOM 1634 C C . PHE A 1 199 ? 2.638 11.047 -13.510 1.00 87.88 199 PHE A C 1
ATOM 1636 O O . PHE A 1 199 ? 2.728 11.830 -12.568 1.00 87.88 199 PHE A O 1
ATOM 1643 N N . THR A 1 200 ? 2.856 9.738 -13.333 1.00 91.19 200 THR A N 1
ATOM 1644 C CA . THR A 1 200 ? 3.353 9.198 -12.059 1.00 91.19 200 THR A CA 1
ATOM 1645 C C . THR A 1 200 ? 4.773 9.685 -11.767 1.00 91.19 200 THR A C 1
ATOM 1647 O O . THR A 1 200 ? 5.032 10.097 -10.640 1.00 91.19 200 THR A O 1
ATOM 1650 N N . LEU A 1 201 ? 5.672 9.669 -12.758 1.00 91.00 201 LEU A N 1
ATOM 1651 C CA . LEU A 1 201 ? 7.051 10.124 -12.585 1.00 91.00 201 LEU A CA 1
ATOM 1652 C C . LEU A 1 201 ? 7.114 11.617 -12.235 1.00 91.00 201 LEU A C 1
ATOM 1654 O O . LEU A 1 201 ? 7.792 11.981 -11.281 1.00 91.00 201 LEU A O 1
ATOM 1658 N N . GLU A 1 202 ? 6.376 12.461 -12.954 1.00 92.38 202 GLU A N 1
ATOM 1659 C CA . GLU A 1 202 ? 6.332 13.909 -12.725 1.00 92.38 202 GLU A CA 1
ATOM 1660 C C . GLU A 1 202 ? 5.884 14.247 -11.294 1.00 92.38 202 GLU A C 1
ATOM 1662 O O . GLU A 1 202 ? 6.551 15.001 -10.585 1.00 92.38 202 GLU A O 1
ATOM 1667 N N . GLN A 1 203 ? 4.802 13.620 -10.823 1.00 93.81 203 GLN A N 1
ATOM 1668 C CA . GLN A 1 203 ? 4.317 13.824 -9.455 1.00 93.81 203 GLN A CA 1
ATOM 1669 C C . GLN A 1 203 ? 5.301 13.309 -8.403 1.00 93.81 203 GLN A C 1
ATOM 1671 O O . GLN A 1 203 ? 5.492 13.955 -7.375 1.00 93.81 203 GLN A O 1
ATOM 1676 N N . ALA A 1 204 ? 5.960 12.178 -8.660 1.00 92.44 204 ALA A N 1
ATOM 1677 C CA . ALA A 1 204 ? 6.981 11.655 -7.761 1.00 92.44 204 ALA A CA 1
ATOM 1678 C C . ALA A 1 204 ? 8.194 12.585 -7.652 1.00 92.44 204 ALA A C 1
ATOM 1680 O O . ALA A 1 204 ? 8.696 12.825 -6.557 1.00 92.44 204 ALA A O 1
ATOM 1681 N N . GLN A 1 205 ? 8.644 13.144 -8.776 1.00 92.75 205 GLN A N 1
ATOM 1682 C CA . GLN A 1 205 ? 9.732 14.119 -8.794 1.00 92.75 205 GLN A CA 1
ATOM 1683 C C . GLN A 1 205 ? 9.342 15.404 -8.061 1.00 92.75 205 GLN A C 1
ATOM 1685 O O . GLN A 1 205 ? 10.146 15.923 -7.292 1.00 92.75 205 GLN A O 1
ATOM 1690 N N . SER A 1 206 ? 8.108 15.881 -8.242 1.00 93.19 206 SER A N 1
ATOM 1691 C CA . SER A 1 206 ? 7.588 17.030 -7.495 1.00 93.19 206 SER A CA 1
ATOM 1692 C C . SER A 1 206 ? 7.576 16.778 -5.982 1.00 93.19 206 SER A C 1
ATOM 1694 O O . SER A 1 206 ? 7.941 17.666 -5.212 1.00 93.19 206 SER A O 1
ATOM 1696 N N . LEU A 1 207 ? 7.203 15.568 -5.549 1.00 92.56 207 LEU A N 1
ATOM 1697 C CA . LEU A 1 207 ? 7.208 15.180 -4.136 1.00 92.56 207 LEU A CA 1
ATOM 1698 C C . LEU A 1 207 ? 8.632 15.166 -3.546 1.00 92.56 207 LEU A C 1
ATOM 1700 O O . LEU A 1 207 ? 8.860 15.705 -2.463 1.00 92.56 207 LEU A O 1
ATOM 1704 N N . LEU A 1 208 ? 9.607 14.619 -4.282 1.00 91.75 208 LEU A N 1
ATOM 1705 C CA . LEU A 1 208 ? 11.019 14.627 -3.874 1.00 91.75 208 LEU A CA 1
ATOM 1706 C C . LEU A 1 208 ? 11.595 16.050 -3.798 1.00 91.75 208 LEU A C 1
ATOM 1708 O O . LEU A 1 208 ? 12.272 16.390 -2.832 1.00 91.75 208 LEU A O 1
ATOM 1712 N N . GLN A 1 209 ? 11.297 16.904 -4.782 1.00 88.06 209 GLN A N 1
ATOM 1713 C CA . GLN A 1 209 ? 11.780 18.290 -4.811 1.00 88.06 209 GLN A CA 1
ATOM 1714 C C . GLN A 1 209 ? 11.266 19.103 -3.618 1.00 88.06 209 GLN A C 1
ATOM 1716 O O . GLN A 1 209 ? 12.056 19.778 -2.960 1.00 88.06 209 GLN A O 1
ATOM 1721 N N . GLN A 1 210 ? 9.976 18.980 -3.286 1.00 83.19 210 GLN A N 1
ATOM 1722 C CA . GLN A 1 210 ? 9.392 19.642 -2.113 1.00 83.19 210 GLN A CA 1
ATOM 1723 C C . GLN A 1 210 ? 10.121 19.261 -0.818 1.00 83.19 210 GLN A C 1
ATOM 1725 O O . GLN A 1 210 ? 10.365 20.121 0.021 1.00 83.19 210 GLN A O 1
ATOM 1730 N N . THR A 1 211 ? 10.555 18.005 -0.699 1.00 79.62 211 THR A N 1
ATOM 1731 C CA . THR A 1 211 ? 11.329 17.537 0.460 1.00 79.62 211 THR A CA 1
ATOM 1732 C C . THR A 1 211 ? 12.697 18.225 0.541 1.00 79.62 211 THR A C 1
ATOM 1734 O O . THR A 1 211 ? 13.116 18.656 1.613 1.00 79.62 211 THR A O 1
ATOM 1737 N N . THR A 1 212 ? 13.395 18.371 -0.592 1.00 71.56 212 THR A N 1
ATOM 1738 C CA . THR A 1 212 ? 14.715 19.029 -0.623 1.00 71.56 212 THR A CA 1
ATOM 1739 C C . THR A 1 212 ? 14.653 20.518 -0.288 1.00 71.56 212 THR A C 1
ATOM 1741 O O . THR A 1 212 ? 15.543 21.020 0.392 1.00 71.56 212 THR A O 1
ATOM 1744 N N . THR A 1 213 ? 13.601 21.222 -0.715 1.00 66.12 213 THR A N 1
ATOM 1745 C CA . THR A 1 213 ? 13.413 22.645 -0.396 1.00 66.12 213 THR A CA 1
ATOM 1746 C C . THR A 1 213 ? 13.136 22.846 1.094 1.00 66.12 213 THR A C 1
ATOM 1748 O O . THR A 1 213 ? 13.825 23.639 1.726 1.00 66.12 213 THR A O 1
ATOM 1751 N N . SER A 1 214 ? 12.224 22.066 1.687 1.00 62.69 214 SER A N 1
ATOM 1752 C CA . SER A 1 214 ? 11.900 22.176 3.119 1.00 62.69 214 SER A CA 1
ATOM 1753 C C . SER A 1 214 ? 13.094 21.902 4.044 1.00 62.69 214 SER A C 1
ATOM 1755 O O . SER A 1 214 ? 13.227 22.540 5.090 1.00 62.69 214 SER A O 1
ATOM 1757 N N . ASN A 1 215 ? 13.992 20.990 3.658 1.00 59.53 215 ASN A N 1
ATOM 1758 C CA . ASN A 1 215 ? 15.203 20.709 4.432 1.00 59.53 215 ASN A CA 1
ATOM 1759 C C . ASN A 1 215 ? 16.223 21.859 4.360 1.00 59.53 215 ASN A C 1
ATOM 1761 O O . ASN A 1 215 ? 16.865 22.166 5.361 1.00 59.53 215 ASN A O 1
ATOM 1765 N N . ASN A 1 216 ? 16.347 22.523 3.206 1.00 55.72 216 ASN A N 1
ATOM 1766 C CA . ASN A 1 216 ? 17.283 23.636 3.032 1.00 55.72 216 ASN A CA 1
ATOM 1767 C C . ASN A 1 216 ? 16.839 24.897 3.791 1.00 55.72 216 ASN A C 1
ATOM 1769 O O . ASN A 1 216 ? 17.685 25.564 4.383 1.00 55.72 216 ASN A O 1
ATOM 1773 N N . ASP A 1 217 ? 15.533 25.180 3.838 1.00 54.72 217 ASP A N 1
ATOM 1774 C CA . ASP A 1 217 ? 14.990 26.343 4.558 1.00 54.72 217 ASP A CA 1
ATOM 1775 C C . ASP A 1 217 ? 15.177 26.224 6.086 1.00 54.72 217 ASP A C 1
ATOM 1777 O O . ASP A 1 217 ? 15.351 27.223 6.787 1.00 54.72 217 ASP A O 1
ATOM 1781 N N . THR A 1 218 ? 15.195 24.993 6.612 1.00 52.56 218 THR A N 1
ATOM 1782 C CA . THR A 1 218 ? 15.421 24.732 8.044 1.00 52.56 218 THR A CA 1
ATOM 1783 C C . THR A 1 218 ? 16.888 24.964 8.425 1.00 52.56 218 THR A C 1
ATOM 1785 O O . THR A 1 218 ? 17.169 25.614 9.430 1.00 52.56 218 THR A O 1
ATOM 1788 N N . SER A 1 219 ? 17.837 24.539 7.582 1.00 50.66 219 SER A N 1
ATOM 1789 C CA . SER A 1 219 ? 19.273 24.743 7.831 1.00 50.66 219 SER A CA 1
ATOM 1790 C C . SER A 1 219 ? 19.731 26.201 7.694 1.00 50.66 219 SER A C 1
ATOM 1792 O O . SER A 1 219 ? 20.717 26.589 8.317 1.00 50.66 219 SER A O 1
ATOM 1794 N N . THR A 1 220 ? 19.043 27.033 6.904 1.00 50.06 220 THR A N 1
ATOM 1795 C CA . THR A 1 220 ? 19.377 28.465 6.791 1.00 50.06 220 THR A CA 1
ATOM 1796 C C . THR A 1 220 ? 18.880 29.297 7.971 1.00 50.06 220 THR A C 1
ATOM 1798 O O . THR A 1 220 ? 19.533 30.277 8.325 1.00 50.06 220 THR A O 1
ATOM 1801 N N . ASN A 1 221 ? 17.774 28.904 8.611 1.00 49.72 221 ASN A N 1
ATOM 1802 C CA . 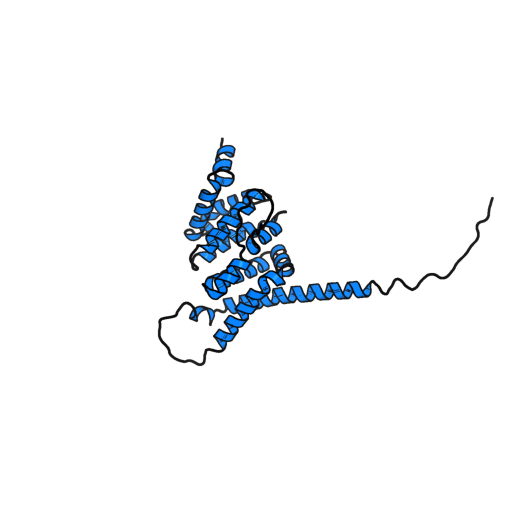ASN A 1 221 ? 17.227 29.633 9.760 1.00 49.72 221 ASN A CA 1
ATOM 1803 C C . ASN A 1 221 ? 18.040 29.400 11.047 1.00 49.72 221 ASN A C 1
ATOM 1805 O O . ASN A 1 221 ? 18.261 30.346 11.799 1.00 49.72 221 ASN A O 1
ATOM 1809 N N . GLU A 1 222 ? 18.580 28.194 11.264 1.00 51.53 222 GLU A N 1
ATOM 1810 C CA . GLU A 1 222 ? 19.431 27.898 12.435 1.00 51.53 222 GLU A CA 1
ATOM 1811 C C . GLU A 1 222 ? 20.770 28.664 12.426 1.00 51.53 222 GLU A C 1
ATOM 1813 O O . GLU A 1 222 ? 21.335 28.956 13.479 1.00 51.53 222 GLU A O 1
ATOM 1818 N N . LEU A 1 223 ? 21.278 29.047 11.248 1.00 50.41 223 LEU A N 1
ATOM 1819 C CA . LEU A 1 223 ? 22.512 29.834 11.124 1.00 50.41 223 LEU A CA 1
ATOM 1820 C C . LEU A 1 223 ? 22.305 31.342 11.350 1.00 50.41 223 LEU A C 1
ATOM 1822 O O . LEU A 1 223 ? 23.283 32.051 11.589 1.00 50.41 223 LEU A O 1
ATOM 1826 N N . MET A 1 224 ? 21.064 31.841 11.292 1.00 51.78 224 MET A N 1
ATOM 1827 C CA . MET A 1 224 ? 20.754 33.254 11.545 1.00 51.78 224 MET A CA 1
ATOM 1828 C C . MET A 1 224 ? 20.525 33.564 13.032 1.00 51.78 224 MET A C 1
ATOM 1830 O O . MET A 1 224 ? 20.865 34.662 13.464 1.00 51.78 224 MET A O 1
ATOM 1834 N N . GLU A 1 225 ? 20.040 32.616 13.840 1.00 48.84 225 GLU A N 1
ATOM 1835 C CA . GLU A 1 225 ? 19.774 32.857 15.273 1.00 48.84 225 GLU A CA 1
ATOM 1836 C C . GLU A 1 225 ? 21.035 32.915 16.157 1.00 48.84 225 GLU A C 1
ATOM 1838 O O . GLU A 1 225 ? 20.989 33.454 17.262 1.00 48.84 225 GLU A O 1
ATOM 1843 N N . LEU A 1 226 ? 22.190 32.433 15.684 1.00 49.81 226 LEU A N 1
ATOM 1844 C CA . LEU A 1 226 ? 23.436 32.439 16.468 1.00 49.81 226 LEU A CA 1
ATOM 1845 C C . LEU A 1 226 ? 24.230 33.755 16.400 1.00 49.81 226 LEU A C 1
ATOM 1847 O O . LEU A 1 226 ? 25.254 33.869 17.074 1.00 49.81 226 LEU A O 1
ATOM 1851 N N . ASN A 1 227 ? 23.786 34.750 15.622 1.00 47.66 227 ASN A N 1
ATOM 1852 C CA . ASN A 1 227 ? 24.560 35.978 15.396 1.00 47.66 227 ASN A CA 1
ATOM 1853 C C . ASN A 1 227 ? 24.029 37.230 16.125 1.00 47.66 227 ASN A C 1
ATOM 1855 O O . ASN A 1 227 ? 24.701 38.258 16.107 1.00 47.66 227 ASN A O 1
ATOM 1859 N N . ASP A 1 228 ? 22.885 37.146 16.818 1.00 47.84 228 ASP A N 1
ATOM 1860 C CA . ASP A 1 228 ? 22.233 38.309 17.455 1.00 47.84 228 ASP A CA 1
ATOM 1861 C C . ASP A 1 228 ? 22.414 38.405 18.987 1.00 47.84 228 ASP A C 1
ATOM 1863 O O . ASP A 1 228 ? 21.929 39.344 19.615 1.00 47.84 228 ASP A O 1
ATOM 1867 N N . THR A 1 229 ? 23.158 37.495 19.634 1.00 47.19 229 THR A N 1
ATOM 1868 C CA . THR A 1 229 ? 23.336 37.509 21.110 1.00 47.19 229 THR A CA 1
ATOM 1869 C C . THR A 1 229 ? 24.639 38.161 21.608 1.00 47.19 229 THR A C 1
ATOM 1871 O O . THR A 1 229 ? 24.985 38.036 22.781 1.00 47.19 229 THR A O 1
ATOM 1874 N N . GLN A 1 230 ? 25.374 38.894 20.766 1.00 45.09 230 GLN A N 1
ATOM 1875 C CA . GLN A 1 230 ? 26.589 39.626 21.170 1.00 45.09 230 GLN A CA 1
ATOM 1876 C C . GLN A 1 230 ? 26.508 41.123 20.861 1.00 45.09 230 GLN A C 1
ATOM 1878 O O . GLN A 1 230 ? 27.372 41.669 20.188 1.00 45.09 230 GLN A O 1
ATOM 1883 N N . SER A 1 231 ? 25.491 41.829 21.359 1.00 47.38 231 SER A N 1
ATOM 1884 C CA . SER A 1 231 ? 25.520 43.300 21.450 1.00 47.38 231 SER A CA 1
ATOM 1885 C C . SER A 1 231 ? 24.405 43.825 22.354 1.00 47.38 231 SER A C 1
ATOM 1887 O O . SER A 1 231 ? 23.379 44.248 21.845 1.00 47.38 231 SER A O 1
ATOM 1889 N N . GLN A 1 232 ? 24.595 43.807 23.681 1.00 45.88 232 GLN A N 1
ATOM 1890 C CA . GLN A 1 232 ? 24.076 44.826 24.619 1.00 45.88 232 GLN A CA 1
ATOM 1891 C C . GLN A 1 232 ? 24.386 44.438 26.078 1.00 45.88 232 GLN A C 1
ATOM 1893 O O . GLN A 1 232 ? 23.606 43.768 26.746 1.00 45.88 232 GLN A O 1
ATOM 1898 N N . SER A 1 233 ? 25.516 44.910 26.613 1.00 36.31 233 SER A N 1
ATOM 1899 C CA . SER A 1 233 ? 25.625 45.172 28.054 1.00 36.31 233 SER A CA 1
ATOM 1900 C C . SER A 1 233 ? 26.593 46.329 28.306 1.00 36.31 233 SER A C 1
ATOM 1902 O O . SER A 1 233 ? 27.799 46.142 28.471 1.00 36.31 233 SER A O 1
ATOM 1904 N N . SER A 1 234 ? 26.063 47.546 28.341 1.00 35.09 234 SER A N 1
ATOM 1905 C CA . SER A 1 234 ? 26.769 48.700 28.889 1.00 35.09 234 SER A CA 1
ATOM 1906 C C . SER A 1 234 ? 25.797 49.575 29.679 1.00 35.09 234 SER A C 1
ATOM 1908 O O . SER A 1 234 ? 24.934 50.239 29.120 1.00 35.09 234 SER A O 1
ATOM 1910 N N . SER A 1 235 ? 26.028 49.568 30.995 1.00 41.97 235 SER A N 1
ATOM 1911 C CA . SER A 1 235 ? 25.801 50.663 31.945 1.00 41.97 235 SER A CA 1
ATOM 1912 C C . SER A 1 235 ? 24.359 51.071 32.272 1.00 41.97 235 SER A C 1
ATOM 1914 O O . SER A 1 235 ? 23.722 51.775 31.504 1.00 41.97 235 SER A O 1
ATOM 1916 N N . GLN A 1 236 ? 23.944 50.857 33.527 1.00 37.84 236 GLN A N 1
ATOM 1917 C CA . GLN A 1 236 ? 23.885 51.969 34.488 1.00 37.84 236 GLN A CA 1
ATOM 1918 C C . GLN A 1 236 ? 23.644 51.502 35.930 1.00 37.84 236 GLN A C 1
ATOM 1920 O O . GLN A 1 236 ? 22.760 50.710 36.234 1.00 37.84 236 GLN A O 1
ATOM 1925 N N . SER A 1 237 ? 24.488 52.047 36.802 1.00 41.75 237 SER A N 1
ATOM 1926 C CA . SER A 1 237 ? 24.455 52.000 38.259 1.00 41.75 237 SER A CA 1
ATOM 1927 C C . SER A 1 237 ? 23.495 53.068 38.785 1.00 41.75 237 SER A C 1
ATOM 1929 O O . SER A 1 237 ? 23.555 54.203 38.315 1.00 41.75 237 SER A O 1
ATOM 1931 N N . THR A 1 238 ? 22.663 52.761 39.783 1.00 39.56 238 THR A N 1
ATOM 1932 C CA . THR A 1 238 ? 22.201 53.756 40.766 1.00 39.56 238 THR A CA 1
ATOM 1933 C C . THR A 1 238 ? 21.940 53.078 42.109 1.00 39.56 238 THR A C 1
ATOM 1935 O O . THR A 1 238 ? 21.279 52.046 42.201 1.00 39.56 238 THR A O 1
ATOM 1938 N N . LEU A 1 239 ? 22.547 53.682 43.127 1.00 46.72 239 LEU A N 1
ATOM 1939 C CA . LEU A 1 239 ? 22.608 53.299 44.528 1.00 46.72 239 LEU A CA 1
ATOM 1940 C C . LEU A 1 239 ? 21.245 53.437 45.229 1.00 46.72 239 LEU A C 1
ATOM 1942 O O . LEU A 1 239 ? 20.493 54.373 44.971 1.00 46.72 239 LEU A O 1
ATOM 1946 N N . VAL A 1 240 ? 21.000 52.526 46.167 1.00 44.47 240 VAL A N 1
ATOM 1947 C CA . VAL A 1 240 ? 19.870 52.485 47.103 1.00 44.47 240 VAL A CA 1
ATOM 1948 C C . VAL A 1 240 ? 20.137 53.411 48.293 1.00 44.47 240 VAL A C 1
ATOM 1950 O O . VAL A 1 240 ? 21.244 53.420 48.830 1.00 44.47 240 VAL A O 1
ATOM 1953 N N . GLY A 1 241 ? 19.108 54.128 48.745 1.00 42.03 241 GLY A N 1
ATOM 1954 C CA . GLY A 1 241 ? 19.085 54.773 50.055 1.00 42.03 241 GLY A CA 1
ATOM 1955 C C . GLY A 1 241 ? 17.673 55.208 50.440 1.00 42.03 241 GLY A C 1
ATOM 1956 O O . GLY A 1 241 ? 17.100 56.048 49.751 1.00 42.03 241 GLY A O 1
ATOM 1957 N N . ILE A 1 242 ? 17.129 54.593 51.494 1.00 42.19 242 ILE A N 1
ATOM 1958 C CA . ILE A 1 242 ? 16.534 55.184 52.714 1.00 42.19 242 ILE A CA 1
ATOM 1959 C C . ILE A 1 242 ? 15.876 54.023 53.484 1.00 42.19 242 ILE A C 1
ATOM 1961 O O . ILE A 1 242 ? 14.929 53.414 52.992 1.00 42.19 242 ILE A O 1
ATOM 1965 N N . ASP A 1 243 ? 16.466 53.664 54.625 1.00 42.09 243 ASP A N 1
ATOM 1966 C CA . ASP A 1 243 ? 15.958 54.047 55.952 1.00 42.09 243 ASP A CA 1
ATOM 1967 C C . ASP A 1 243 ? 17.150 54.498 56.814 1.00 42.09 243 ASP A C 1
ATOM 1969 O O . ASP A 1 243 ? 18.247 53.910 56.641 1.00 42.09 243 ASP A O 1
#

Foldseek 3Di:
DVVVVVCCCCVHDNNLVNLLVVLVCLQPDDVVVCVVVLVVLLVCLAVDPVSLLSNLQSLLVSLLPDDLVSNVSSLVSLLSNLPNPHPCNLVSVCCQAQNDDDPDDDDDDDGDHHLLVVLVVCLPPPVSSNLVSLLSLLVSLVPDVVSLVSCLVVVVSRVVSLVSLVVLQVVLQVPDDDDDDDPDDPRSPVSNDDPSSVVSSVSSVVSNVVSVVVVVVVVVVVVVVVPPPPDDDDDDDDDDDDD

Secondary structure (DSSP, 8-state):
-HHHHHHHHHTSTTHHHHHHHHHHHHHHS-TTTTHHHHHHHHHHHTT-HHHHHHHHHHHHHHHHHS-TTTHHHHHHHHHHHHT--STTHHHHHHHHHHEE---SS-S----EE-HHHHHHHHHHH-HHHHHHHHHHHHHHHHH-HHHHHHHHHTHHHHHHHHHHHHHHHHHHHHS-S-----S---TTTTGGG-HHHHHHHHHHHHHHHHHHHHHHHHHHHHTTGGGSSSS------------

Sequence (243 aa):
QLKNQMEIYFYGKWSNRYLKEICYAFQEISSSQLICTVQLMEILASNNQSFSEQLIRIVLQSIAQAHTNDLKSIFKFLSYILLIEDSLQIKRLQLAFEGINESGSGDNCQHFTGLYSLIRTSIESEQRRAYQTVKFLINLSNRNSSCKDYFSSTAMQWEFAINWLKQQMQTSWQWSPAQNVSNEDTDTRSFQRTRSAQFTLEQAQSLLQQTTTSNNDTSTNELMELNDTQSQSSSQSTLVGID

pLDDT: mean 80.21, std 20.52, range [35.09, 98.5]

Radius of gyration: 25.37 Å; chains: 1; bounding box: 50×74×93 Å